Protein AF-A0A9J6CNZ8-F1 (afdb_monomer_lite)

Organism: Polypedilum vanderplanki (NCBI:txid319348)

Foldseek 3Di:
DQQLQFQDPPAPVPPDVVVVVVLVVQLVCLVVPQLVVLVVVLLVLLVVDPCSPVLVVDDDDPVLLVVLLVLLVVLLQVQQLVLQLVCLDPVNVVPWVVQLLPGLQFALSSLQRTHNVCCNRNPRCSNSVSCSVSVDRPVSSVVSNVVSSVLSSQLRRSGQAAPDAGNLLSSVCSNPVQARRGSNCPVCVVVVRCVVVCVDLSVVLRDHHNDRRHSCSVRPDPPPD

pLDDT: mean 93.95, std 7.24, range [38.44, 98.38]

InterPro domains:
  IPR006694 Fatty acid hydroxylase [PF04116] (70-193)
  IPR050307 Sterol desaturase-related [PTHR11863] (2-199)

Structure (mmCIF, N/CA/C/O backbone):
data_AF-A0A9J6CNZ8-F1
#
_entry.id   AF-A0A9J6CNZ8-F1
#
loop_
_atom_site.group_PDB
_atom_site.id
_atom_site.type_symbol
_atom_site.label_atom_id
_atom_site.label_alt_id
_atom_site.label_comp_id
_atom_site.label_asym_id
_atom_site.label_entity_id
_atom_site.label_seq_id
_atom_site.pdbx_PDB_ins_code
_atom_site.Cartn_x
_atom_site.Cartn_y
_atom_site.Cartn_z
_atom_site.occupancy
_atom_site.B_iso_or_equiv
_atom_site.auth_seq_id
_atom_site.auth_comp_id
_atom_site.auth_asym_id
_atom_site.auth_atom_id
_atom_site.pdbx_PDB_model_num
ATOM 1 N N . MET A 1 1 ? -24.194 13.317 2.260 1.00 73.94 1 MET A N 1
ATOM 2 C CA . MET A 1 1 ? -24.335 12.359 1.139 1.00 73.94 1 MET A CA 1
ATOM 3 C C . MET A 1 1 ? -23.258 11.259 1.148 1.00 73.94 1 MET A C 1
ATOM 5 O O . MET A 1 1 ? -23.620 10.119 0.908 1.00 73.94 1 MET A O 1
ATOM 9 N N . LEU A 1 2 ? -21.988 11.532 1.512 1.00 87.81 2 LEU A N 1
ATOM 10 C CA . LEU A 1 2 ? -20.930 10.496 1.624 1.00 87.81 2 LEU A CA 1
ATOM 11 C C . LEU A 1 2 ? -20.804 9.819 3.003 1.00 87.81 2 LEU A C 1
ATOM 13 O O . LEU A 1 2 ? -20.360 8.680 3.088 1.00 87.81 2 LEU A O 1
ATOM 17 N N . ARG A 1 3 ? -21.241 10.488 4.078 1.00 89.56 3 ARG A N 1
ATOM 18 C CA . ARG A 1 3 ? -21.092 10.015 5.468 1.00 89.56 3 ARG A CA 1
ATOM 19 C C . ARG A 1 3 ? -21.641 8.607 5.722 1.00 89.56 3 ARG A C 1
ATOM 21 O O . ARG A 1 3 ? -21.070 7.867 6.504 1.00 89.56 3 ARG A O 1
ATOM 28 N N . LYS A 1 4 ? -22.693 8.198 5.006 1.00 92.62 4 LYS A N 1
ATOM 29 C CA . LYS A 1 4 ? -23.277 6.853 5.130 1.00 92.62 4 LYS A CA 1
ATOM 30 C C . LYS A 1 4 ? -22.332 5.711 4.728 1.00 92.62 4 LYS A C 1
ATOM 32 O O . LYS A 1 4 ? -22.607 4.565 5.062 1.00 92.62 4 LYS A O 1
ATOM 37 N N . TYR A 1 5 ? -21.259 6.017 3.995 1.00 94.69 5 TYR A N 1
ATOM 38 C CA . TYR A 1 5 ? -20.218 5.067 3.596 1.00 94.69 5 TYR A CA 1
ATOM 39 C C . TYR A 1 5 ? -19.010 5.072 4.544 1.00 94.69 5 TYR A C 1
ATOM 41 O O . TYR A 1 5 ? -18.058 4.337 4.304 1.00 94.69 5 TYR A O 1
ATOM 49 N N . LYS A 1 6 ? -19.001 5.914 5.586 1.00 94.56 6 LYS A N 1
ATOM 50 C CA . LYS A 1 6 ? -17.896 6.002 6.548 1.00 94.56 6 LYS A CA 1
ATOM 51 C C . LYS A 1 6 ? -17.769 4.682 7.310 1.00 94.56 6 LYS A C 1
ATOM 53 O O . LYS A 1 6 ? -18.755 4.213 7.873 1.00 94.56 6 LYS A O 1
ATOM 58 N N . ILE A 1 7 ? -16.570 4.108 7.366 1.00 95.06 7 ILE A N 1
ATOM 59 C CA . ILE A 1 7 ? -16.346 2.817 8.031 1.00 95.06 7 ILE A CA 1
ATOM 60 C C . ILE A 1 7 ? -16.354 2.978 9.552 1.00 95.06 7 ILE A C 1
ATOM 62 O O . ILE A 1 7 ? -17.162 2.347 10.223 1.00 95.06 7 ILE A O 1
ATOM 66 N N . GLN A 1 8 ? -15.533 3.870 10.105 1.00 94.12 8 GLN A N 1
ATOM 67 C CA . GLN A 1 8 ? -15.518 4.177 11.541 1.00 94.12 8 GLN A CA 1
ATOM 68 C C . GLN A 1 8 ? -16.318 5.462 11.809 1.00 94.12 8 GLN A C 1
ATOM 70 O O . GLN A 1 8 ? -15.843 6.565 11.533 1.00 94.12 8 GLN A O 1
ATOM 75 N N . GLU A 1 9 ? -17.558 5.330 12.291 1.00 90.88 9 GLU A N 1
ATOM 76 C CA . GLU A 1 9 ? -18.447 6.471 12.568 1.00 90.88 9 GLU A CA 1
ATOM 77 C C . GLU A 1 9 ? -17.945 7.325 13.736 1.00 90.88 9 GLU A C 1
ATOM 79 O O . GLU A 1 9 ? -17.494 6.803 14.752 1.00 90.88 9 GLU A O 1
ATOM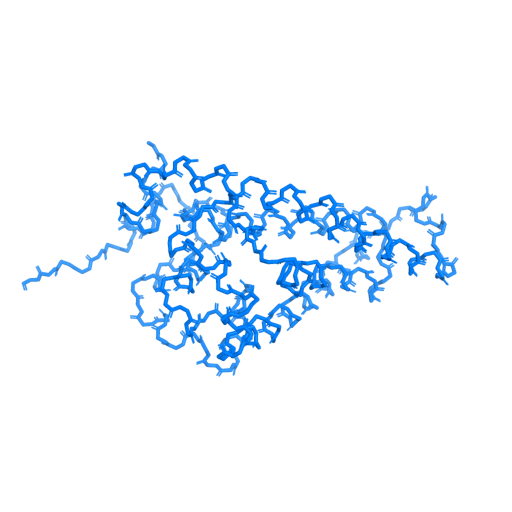 84 N N . GLY A 1 10 ? -18.009 8.652 13.583 1.00 89.19 10 GLY A N 1
ATOM 85 C CA . GLY A 1 10 ? -17.554 9.615 14.592 1.00 89.19 10 GLY A CA 1
ATOM 86 C C . GLY A 1 10 ? -16.033 9.780 14.694 1.00 89.19 10 GLY A C 1
ATOM 87 O O . GLY A 1 10 ? -15.567 10.748 15.291 1.00 89.19 10 GLY A O 1
ATOM 88 N N . ALA A 1 11 ? -15.243 8.894 14.082 1.00 90.06 11 ALA A N 1
ATOM 89 C CA . ALA A 1 11 ? -13.790 8.997 14.083 1.00 90.06 11 ALA A CA 1
ATOM 90 C C . ALA A 1 11 ? -13.296 10.010 13.033 1.00 90.06 11 ALA A C 1
ATOM 92 O O . ALA A 1 11 ? -13.620 9.902 11.845 1.00 90.06 11 ALA A O 1
ATOM 93 N N . ASN A 1 12 ? -12.466 10.966 13.470 1.00 88.25 12 ASN A N 1
ATOM 94 C CA . ASN A 1 12 ? -11.935 12.062 12.648 1.00 88.25 12 ASN A CA 1
ATOM 95 C C . ASN A 1 12 ? -13.033 12.929 11.988 1.00 88.25 12 ASN A C 1
ATOM 97 O O . ASN A 1 12 ? -12.891 13.358 10.842 1.00 88.25 12 ASN A O 1
ATOM 101 N N . GLU A 1 13 ? -14.131 13.195 12.711 1.00 87.69 13 GLU A N 1
ATOM 102 C CA . GLU A 1 13 ? -15.243 14.059 12.282 1.00 87.69 13 GLU A CA 1
ATOM 103 C C . GLU A 1 13 ? -15.527 15.185 13.315 1.00 87.69 13 GLU A C 1
ATOM 105 O O . GLU A 1 13 ? -16.304 14.963 14.244 1.00 87.69 13 GLU A O 1
ATOM 110 N N . PRO A 1 14 ? -14.964 16.406 13.162 1.00 89.12 14 PRO A N 1
ATOM 111 C CA . PRO A 1 14 ? -14.019 16.822 12.126 1.00 89.12 14 PRO A CA 1
ATOM 112 C C . PRO A 1 14 ? -12.601 16.304 12.400 1.00 89.12 14 PRO A C 1
ATOM 114 O O . PRO A 1 14 ? -12.238 15.988 13.530 1.00 89.12 14 PRO A O 1
ATOM 117 N N . VAL A 1 15 ? -11.785 16.238 11.351 1.00 90.06 15 VAL A N 1
ATOM 118 C CA . VAL A 1 15 ? -10.362 15.926 11.499 1.00 90.06 15 VAL A CA 1
ATOM 119 C C . VAL A 1 15 ? -9.633 17.106 12.146 1.00 90.06 15 VAL A C 1
ATOM 121 O O . VAL A 1 15 ? -9.926 18.266 11.849 1.00 90.06 15 VAL A O 1
ATOM 124 N N . ASP A 1 16 ? -8.661 16.814 13.006 1.00 94.56 16 ASP A N 1
ATOM 125 C CA . ASP A 1 16 ? -7.780 17.832 13.572 1.00 94.56 16 ASP A CA 1
ATOM 126 C C . ASP A 1 16 ? -6.902 18.453 12.471 1.00 94.56 16 ASP A C 1
ATOM 128 O O . ASP A 1 16 ? -6.075 17.786 11.843 1.00 94.56 16 ASP A O 1
ATOM 132 N N . LEU A 1 17 ? -7.069 19.756 12.236 1.00 95.50 17 LEU A N 1
ATOM 133 C CA . LEU A 1 17 ? -6.332 20.490 11.207 1.00 95.50 17 LEU A CA 1
ATOM 134 C C . LEU A 1 17 ? -4.824 20.540 11.467 1.00 95.50 17 LEU A C 1
ATOM 136 O O . LEU A 1 17 ? -4.044 20.590 10.514 1.00 95.50 17 L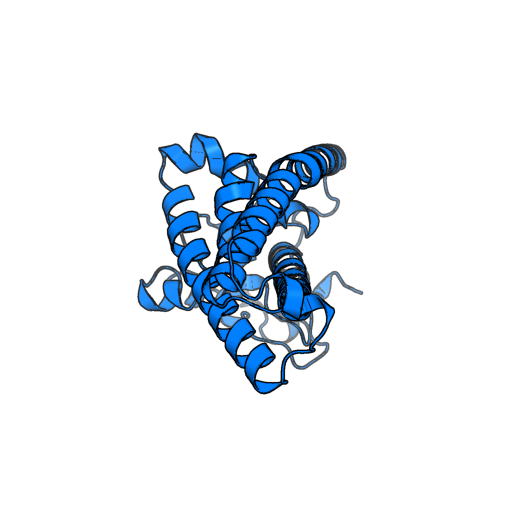EU A O 1
ATOM 140 N N . SER A 1 18 ? -4.395 20.526 12.729 1.00 96.69 18 SER A N 1
ATOM 141 C CA . SER A 1 18 ? -2.972 20.508 13.068 1.00 96.69 18 SER A CA 1
ATOM 142 C C . SER A 1 18 ? -2.320 19.195 12.621 1.00 96.69 18 SER A C 1
ATOM 144 O O . SER A 1 18 ? -1.253 19.215 12.000 1.00 96.69 18 SER A O 1
ATOM 146 N N . MET A 1 19 ? -3.024 18.076 12.817 1.00 95.94 19 MET A N 1
ATOM 147 C CA . MET A 1 19 ? -2.630 16.755 12.327 1.00 95.94 19 MET A CA 1
ATOM 148 C C . MET A 1 19 ? -2.621 16.699 10.799 1.00 95.94 19 MET A C 1
ATOM 150 O O . MET A 1 19 ? -1.662 16.198 10.215 1.00 95.94 19 MET A O 1
ATOM 154 N N . VAL A 1 20 ? -3.618 17.292 10.133 1.00 96.69 20 VAL A N 1
ATOM 155 C CA . VAL A 1 20 ? -3.637 17.378 8.662 1.00 96.69 20 VAL A CA 1
ATOM 156 C C . VAL A 1 20 ? -2.413 18.128 8.134 1.00 96.69 20 VAL A C 1
ATOM 158 O O . VAL A 1 20 ? -1.749 17.643 7.219 1.00 96.69 20 VAL A O 1
ATOM 161 N N . TRP A 1 21 ? -2.063 19.278 8.716 1.00 97.81 21 TRP A N 1
ATOM 162 C CA . TRP A 1 21 ? -0.875 20.031 8.302 1.00 97.81 21 TRP A CA 1
ATOM 163 C C . TRP A 1 21 ? 0.428 19.276 8.557 1.00 97.81 21 TRP A C 1
ATOM 165 O O . TRP A 1 21 ? 1.336 19.329 7.722 1.00 97.81 21 TRP A O 1
ATOM 175 N N . TYR A 1 22 ? 0.529 18.574 9.687 1.00 97.75 22 TYR A N 1
ATOM 176 C CA . TYR A 1 22 ? 1.656 17.688 9.970 1.00 97.75 22 TYR A CA 1
ATOM 177 C C . TYR A 1 22 ? 1.778 16.600 8.895 1.00 97.75 22 TYR A C 1
ATOM 179 O O . TYR A 1 22 ? 2.838 16.455 8.283 1.00 97.75 22 TYR A O 1
ATOM 187 N N . THR A 1 23 ? 0.670 15.935 8.572 1.00 97.94 23 THR A N 1
ATOM 188 C CA . THR A 1 23 ? 0.609 14.919 7.522 1.00 97.94 23 THR A CA 1
ATOM 189 C C . THR A 1 23 ? 0.980 15.464 6.150 1.00 97.94 23 THR A C 1
ATOM 191 O O . THR A 1 23 ? 1.805 14.857 5.474 1.00 97.94 23 THR A O 1
ATOM 194 N N . ILE A 1 24 ? 0.468 16.629 5.745 1.00 98.19 24 ILE A N 1
ATOM 195 C CA . ILE A 1 24 ? 0.834 17.252 4.463 1.00 98.19 24 ILE A CA 1
ATOM 196 C C . ILE A 1 24 ? 2.350 17.455 4.375 1.00 98.19 24 ILE A C 1
ATOM 198 O O . ILE A 1 24 ? 2.961 17.078 3.376 1.00 98.19 24 ILE A O 1
ATOM 202 N N . LYS A 1 25 ? 2.978 18.003 5.423 1.00 98.25 25 LYS A N 1
ATOM 203 C CA . LYS A 1 25 ? 4.432 18.235 5.444 1.00 98.25 25 LYS A CA 1
ATOM 204 C C . LYS A 1 25 ? 5.218 16.929 5.316 1.00 98.25 25 LYS A C 1
ATOM 206 O O . LYS A 1 25 ? 6.153 16.864 4.521 1.00 98.25 25 LYS A O 1
ATOM 211 N N . THR A 1 26 ? 4.826 15.893 6.058 1.00 98.31 26 THR A N 1
ATOM 212 C CA . THR A 1 26 ? 5.442 14.560 5.968 1.00 98.31 26 THR A CA 1
ATOM 213 C C . THR A 1 26 ? 5.289 13.962 4.573 1.00 98.31 26 THR A C 1
ATOM 215 O O . THR A 1 26 ? 6.269 13.486 4.003 1.00 98.31 26 THR A O 1
ATOM 218 N N . VAL A 1 27 ? 4.084 14.004 4.004 1.00 98.06 27 VAL A N 1
ATOM 219 C CA . VAL A 1 27 ? 3.799 13.443 2.679 1.00 98.06 27 VAL A CA 1
ATOM 220 C C . VAL A 1 27 ? 4.605 14.162 1.603 1.00 98.06 27 VAL A C 1
ATOM 222 O O . VAL A 1 27 ? 5.232 13.496 0.787 1.00 98.06 27 VAL A O 1
ATOM 225 N N . VAL A 1 28 ? 4.655 15.497 1.625 1.00 98.31 28 VAL A N 1
ATOM 226 C CA . VAL A 1 28 ? 5.456 16.280 0.670 1.00 98.31 28 VAL A CA 1
ATOM 227 C C . VAL A 1 28 ? 6.940 15.937 0.788 1.00 98.31 28 VAL A C 1
ATOM 229 O O . VAL A 1 28 ? 7.589 15.714 -0.231 1.00 98.31 28 VAL A O 1
ATOM 232 N N . PHE A 1 29 ? 7.476 15.831 2.008 1.00 98.31 29 PHE A N 1
ATOM 233 C CA . PHE A 1 29 ? 8.863 15.410 2.215 1.00 98.31 29 PHE A CA 1
ATOM 234 C C . PHE A 1 29 ? 9.128 14.019 1.617 1.00 98.31 29 PHE A C 1
ATOM 236 O O . PHE A 1 29 ? 10.064 13.847 0.836 1.00 98.31 29 PHE A O 1
ATOM 243 N N . ASN A 1 30 ? 8.283 13.037 1.939 1.00 98.06 30 ASN A N 1
ATOM 244 C CA . ASN A 1 30 ? 8.425 11.671 1.437 1.00 98.06 30 ASN A CA 1
ATOM 245 C C . ASN A 1 30 ? 8.336 11.615 -0.095 1.00 98.06 30 ASN A C 1
ATOM 247 O O . ASN A 1 30 ? 9.181 10.982 -0.723 1.00 98.06 30 ASN A O 1
ATOM 251 N N . GLN A 1 31 ? 7.383 12.333 -0.693 1.00 96.25 31 GLN A N 1
ATOM 252 C CA . GLN A 1 31 ? 7.204 12.404 -2.145 1.00 96.25 31 GLN A CA 1
ATOM 253 C C . GLN A 1 31 ? 8.414 13.015 -2.857 1.00 96.25 31 GLN A C 1
ATOM 255 O O . GLN A 1 31 ? 8.917 12.459 -3.832 1.00 96.25 31 GLN A O 1
ATOM 260 N N . VAL A 1 32 ? 8.926 14.141 -2.357 1.00 97.12 32 VAL A N 1
ATOM 261 C CA . VAL A 1 32 ? 10.049 14.835 -2.999 1.00 97.12 32 VAL A CA 1
ATOM 262 C C . VAL A 1 32 ? 11.345 14.043 -2.847 1.00 97.12 32 VAL A C 1
ATOM 264 O O . VAL A 1 32 ? 12.037 13.799 -3.833 1.00 97.12 32 VAL A O 1
ATOM 267 N N . PHE A 1 33 ? 11.682 13.631 -1.624 1.00 97.94 33 PHE A N 1
ATOM 268 C CA . PHE A 1 33 ? 13.007 13.079 -1.345 1.00 97.94 33 PHE A CA 1
ATOM 269 C C . PHE A 1 33 ? 13.060 11.562 -1.499 1.00 97.94 33 PHE A C 1
ATOM 271 O O . PHE A 1 33 ? 13.972 11.047 -2.140 1.00 97.94 33 PHE A O 1
ATOM 278 N N . ILE A 1 34 ? 12.092 10.833 -0.941 1.00 98.06 34 ILE A N 1
ATOM 279 C CA . ILE A 1 34 ? 12.141 9.366 -0.910 1.00 98.06 34 ILE A CA 1
ATOM 280 C C . ILE A 1 34 ? 11.587 8.779 -2.206 1.00 98.06 34 ILE A C 1
ATOM 282 O O . ILE A 1 34 ? 12.260 7.962 -2.841 1.00 98.06 34 ILE A O 1
ATOM 286 N N . SER A 1 35 ? 10.402 9.217 -2.643 1.00 97.31 35 SER A N 1
ATOM 287 C CA . SER A 1 35 ? 9.847 8.787 -3.930 1.00 97.31 35 SER A CA 1
ATOM 288 C C . SER A 1 35 ? 10.702 9.299 -5.086 1.00 97.31 35 SER A C 1
ATOM 290 O O . SER A 1 35 ? 11.046 8.511 -5.963 1.00 97.31 35 SER A O 1
ATOM 292 N N . GLY A 1 36 ? 11.139 10.564 -5.051 1.00 97.25 36 GLY A N 1
ATOM 293 C CA . GLY A 1 36 ? 12.058 11.126 -6.048 1.00 97.25 36 GLY A CA 1
ATOM 294 C C . GLY A 1 36 ? 13.352 10.318 -6.198 1.00 97.25 36 GLY A C 1
ATOM 295 O O . GLY A 1 36 ? 13.691 9.902 -7.308 1.00 97.25 36 GLY A O 1
ATOM 296 N N . ALA A 1 37 ? 14.039 10.011 -5.090 1.00 97.94 37 ALA A N 1
ATOM 297 C CA . ALA A 1 37 ? 15.247 9.184 -5.127 1.00 97.94 37 ALA A CA 1
ATOM 298 C C . ALA A 1 37 ? 14.964 7.758 -5.627 1.00 97.94 37 ALA A C 1
ATOM 300 O O . ALA A 1 37 ? 15.712 7.237 -6.455 1.00 97.94 37 ALA A O 1
ATOM 301 N N . THR A 1 38 ? 13.871 7.134 -5.177 1.00 97.19 38 THR A N 1
ATOM 302 C CA . THR A 1 38 ? 13.524 5.763 -5.588 1.00 97.19 38 THR A CA 1
ATOM 303 C C . THR A 1 38 ? 13.192 5.682 -7.076 1.00 97.19 38 THR A C 1
ATOM 305 O O . THR A 1 38 ? 13.649 4.766 -7.762 1.00 97.19 38 THR A O 1
ATOM 308 N N . LEU A 1 39 ? 12.443 6.654 -7.601 1.00 95.50 39 LEU A N 1
ATOM 309 C CA . LEU A 1 39 ? 12.125 6.748 -9.025 1.00 95.50 39 LEU A CA 1
ATOM 310 C C . LEU A 1 39 ? 13.379 6.996 -9.863 1.00 95.50 39 LEU A C 1
ATOM 312 O O . LEU A 1 39 ? 13.545 6.360 -10.902 1.00 95.50 39 LEU A O 1
ATOM 316 N N . TYR A 1 40 ? 14.288 7.855 -9.397 1.00 96.12 40 TYR A N 1
ATOM 317 C CA . TYR A 1 40 ? 15.556 8.097 -10.080 1.00 96.12 40 TYR A CA 1
ATOM 318 C C . TYR A 1 40 ? 16.436 6.840 -10.119 1.00 96.12 40 TYR A C 1
ATOM 320 O O . TYR A 1 40 ? 16.929 6.466 -11.180 1.00 96.12 40 TYR A O 1
ATOM 328 N N . ILE A 1 41 ? 16.569 6.122 -9.000 1.00 96.75 41 ILE A N 1
ATOM 329 C CA . ILE A 1 41 ? 17.295 4.843 -8.955 1.00 96.75 41 ILE A CA 1
ATOM 330 C C . ILE A 1 41 ? 16.630 3.811 -9.874 1.00 96.75 41 ILE A C 1
ATOM 332 O O . ILE A 1 41 ? 17.315 3.128 -10.633 1.00 96.75 41 ILE A O 1
ATOM 336 N N . SER A 1 42 ? 15.298 3.727 -9.864 1.00 94.00 42 SER A N 1
ATOM 337 C CA . SER A 1 42 ? 14.544 2.828 -10.747 1.00 94.00 42 SER A CA 1
ATOM 338 C C . SER A 1 42 ? 14.771 3.160 -12.225 1.00 94.00 42 SER A C 1
ATOM 340 O O . SER A 1 42 ? 14.908 2.254 -13.048 1.00 94.00 42 SER A O 1
ATOM 342 N N . TYR A 1 43 ? 14.871 4.448 -12.562 1.00 91.75 43 TYR A N 1
ATOM 343 C CA . TYR A 1 43 ? 15.256 4.911 -13.892 1.00 91.75 43 TYR A CA 1
ATOM 344 C C . TYR A 1 43 ? 16.681 4.473 -14.253 1.00 91.75 43 TYR A C 1
ATOM 346 O O . TYR A 1 43 ? 16.874 3.890 -15.316 1.00 91.75 43 TYR A O 1
ATOM 354 N N . LEU A 1 44 ? 17.664 4.657 -13.365 1.00 94.56 44 LEU A N 1
ATOM 355 C CA . LEU A 1 44 ? 19.038 4.201 -13.610 1.00 94.56 44 LEU A CA 1
ATOM 356 C C . LEU A 1 44 ? 19.106 2.685 -13.840 1.00 94.56 44 LEU A C 1
ATOM 358 O O . LEU A 1 44 ? 19.747 2.243 -14.789 1.00 94.56 44 LEU A O 1
ATOM 362 N N . ILE A 1 45 ? 18.389 1.893 -13.035 1.00 93.19 45 ILE A N 1
ATOM 363 C CA . ILE A 1 45 ? 18.275 0.436 -13.214 1.00 93.19 45 ILE A CA 1
ATOM 364 C C . ILE A 1 45 ? 17.613 0.099 -14.553 1.00 93.19 45 ILE A C 1
ATOM 366 O O . ILE A 1 45 ? 18.004 -0.856 -15.215 1.00 93.19 45 ILE A O 1
ATOM 370 N N . ARG A 1 46 ? 16.608 0.864 -14.987 1.00 87.81 46 ARG A N 1
ATOM 371 C CA . ARG A 1 46 ? 16.005 0.660 -16.308 1.00 87.81 46 ARG A CA 1
ATOM 372 C C . ARG A 1 46 ? 17.016 0.920 -17.421 1.00 87.81 46 ARG A C 1
ATOM 374 O O . ARG A 1 46 ? 17.061 0.139 -18.365 1.00 87.81 46 ARG A O 1
ATOM 381 N N . MET A 1 47 ? 17.827 1.965 -17.307 1.00 89.94 47 MET A N 1
ATOM 382 C CA . MET A 1 47 ? 18.807 2.327 -18.332 1.00 89.94 47 MET A CA 1
ATOM 383 C C . MET A 1 47 ? 19.926 1.293 -18.517 1.00 89.94 47 MET A C 1
ATOM 385 O O . MET A 1 47 ? 20.586 1.320 -19.551 1.00 89.94 47 MET A O 1
ATOM 389 N N . THR A 1 48 ? 20.120 0.354 -17.583 1.00 90.62 48 THR A N 1
ATOM 390 C CA . THR A 1 48 ? 21.067 -0.762 -17.771 1.00 90.62 48 THR A CA 1
ATOM 391 C C . THR A 1 48 ? 20.522 -1.883 -18.657 1.00 90.62 48 THR A C 1
ATOM 393 O O . THR A 1 48 ? 21.271 -2.778 -19.039 1.00 90.62 48 THR A O 1
ATOM 396 N N . LYS A 1 49 ? 19.226 -1.864 -18.990 1.00 86.62 49 LYS A N 1
ATOM 397 C CA . LYS A 1 49 ? 18.595 -2.898 -19.814 1.00 86.62 49 LYS A CA 1
ATOM 398 C C . LYS A 1 49 ? 18.731 -2.575 -21.295 1.00 86.62 49 LYS A C 1
ATOM 400 O O . LYS A 1 49 ? 18.463 -1.451 -21.707 1.00 86.62 49 LYS A O 1
ATOM 405 N N . GLU A 1 50 ? 19.036 -3.591 -22.098 1.00 79.06 50 GLU A N 1
ATOM 406 C CA . GLU A 1 50 ? 19.272 -3.462 -23.547 1.00 79.06 50 GLU A CA 1
ATOM 407 C C . GLU A 1 50 ? 18.130 -2.729 -24.274 1.00 79.06 50 GLU A C 1
ATOM 409 O O . GLU A 1 50 ? 18.373 -1.842 -25.088 1.00 79.06 50 GLU A O 1
ATOM 414 N N . ASN A 1 51 ? 16.881 -2.995 -23.880 1.00 77.00 51 ASN A N 1
ATOM 415 C CA . ASN A 1 51 ? 15.691 -2.431 -24.527 1.00 77.00 51 ASN A CA 1
ATOM 416 C C . ASN A 1 51 ? 15.179 -1.144 -23.848 1.00 77.00 51 ASN A C 1
ATOM 418 O O . ASN A 1 51 ? 14.008 -0.782 -23.992 1.00 77.00 51 ASN A O 1
ATOM 422 N N . ALA A 1 52 ? 16.001 -0.454 -23.046 1.00 76.88 52 ALA A N 1
ATOM 423 C CA . ALA A 1 52 ? 15.569 0.739 -22.307 1.00 76.88 52 ALA A CA 1
ATOM 424 C C . ALA A 1 52 ? 14.971 1.812 -23.233 1.00 76.88 52 ALA A C 1
ATOM 426 O O . ALA A 1 52 ? 13.891 2.344 -22.954 1.00 76.88 52 ALA A O 1
ATOM 427 N N . ASN A 1 53 ? 15.624 2.050 -24.372 1.00 75.94 53 ASN A N 1
ATOM 428 C CA . ASN A 1 53 ? 15.256 3.088 -25.337 1.00 75.94 53 ASN A CA 1
ATOM 429 C C . ASN A 1 53 ? 14.106 2.690 -26.279 1.00 75.94 53 ASN A C 1
ATOM 431 O O . ASN A 1 53 ? 13.481 3.566 -26.881 1.00 75.94 53 ASN A O 1
ATOM 435 N N . ASP A 1 54 ? 13.786 1.399 -26.389 1.00 75.56 54 ASP A N 1
ATOM 436 C CA . ASP A 1 54 ? 12.706 0.913 -27.263 1.00 75.56 54 ASP A CA 1
ATOM 437 C C . ASP A 1 54 ? 11.329 1.327 -26.745 1.00 75.56 54 ASP A C 1
ATOM 439 O O . ASP A 1 54 ? 10.406 1.575 -27.520 1.00 75.56 54 ASP A O 1
ATOM 443 N N . SER A 1 55 ? 11.230 1.509 -25.428 1.00 68.56 55 SER A N 1
ATOM 444 C CA . SER A 1 55 ? 10.041 1.963 -24.699 1.00 68.56 55 SER A CA 1
ATOM 445 C C . SER A 1 55 ? 9.517 3.347 -25.108 1.00 68.56 55 SER A C 1
ATOM 447 O O . SER A 1 55 ? 8.475 3.780 -24.627 1.00 68.56 55 SER A O 1
ATOM 449 N N . LEU A 1 56 ? 10.268 4.095 -25.917 1.00 72.38 56 LEU A N 1
ATOM 450 C CA . LEU A 1 56 ? 9.848 5.396 -26.446 1.00 72.38 56 LEU A CA 1
ATOM 451 C C . LEU A 1 56 ? 9.455 5.323 -27.926 1.00 72.38 56 LEU A C 1
ATOM 453 O O . LEU A 1 56 ? 8.907 6.283 -28.460 1.00 72.38 56 LEU A O 1
ATOM 457 N N . LYS A 1 57 ? 9.741 4.199 -28.590 1.00 80.25 57 LYS A N 1
ATOM 458 C CA . LYS A 1 57 ? 9.560 4.018 -30.035 1.00 80.25 57 LYS A CA 1
ATOM 459 C C . LYS A 1 57 ? 8.457 3.019 -30.365 1.00 80.25 57 LYS A C 1
ATOM 461 O O . LYS A 1 57 ? 7.791 3.180 -31.382 1.00 80.25 57 LYS A O 1
ATOM 466 N N . ILE A 1 58 ? 8.275 1.992 -29.532 1.00 84.12 58 ILE A N 1
ATOM 467 C CA . ILE A 1 58 ? 7.379 0.864 -29.805 1.00 84.12 58 ILE A CA 1
ATOM 468 C C . ILE A 1 58 ? 6.439 0.666 -28.622 1.00 84.12 58 ILE A C 1
ATOM 470 O O . ILE A 1 58 ? 6.881 0.425 -27.501 1.00 84.12 58 ILE A O 1
ATOM 474 N N . THR A 1 59 ? 5.134 0.727 -28.877 1.00 87.50 59 THR A N 1
ATOM 475 C CA . THR A 1 59 ? 4.116 0.479 -27.855 1.00 87.50 59 THR A CA 1
ATOM 476 C C . THR A 1 59 ? 3.981 -1.017 -27.548 1.00 87.50 59 THR A C 1
ATOM 478 O O . THR A 1 59 ? 4.122 -1.859 -28.440 1.00 87.50 59 THR A O 1
ATOM 481 N N . PRO A 1 60 ? 3.700 -1.391 -26.287 1.00 91.38 60 PRO A N 1
ATOM 482 C CA . PRO A 1 60 ? 3.529 -2.786 -25.914 1.00 91.38 60 PRO A CA 1
ATOM 483 C C . PRO A 1 60 ? 2.191 -3.314 -26.438 1.00 91.38 60 PRO A C 1
ATOM 485 O O . PRO A 1 60 ? 1.196 -2.588 -26.493 1.00 91.38 60 PRO A O 1
ATOM 488 N N . SER A 1 61 ? 2.137 -4.608 -26.754 1.00 94.12 61 SER A N 1
ATOM 489 C CA . SER A 1 61 ? 0.861 -5.276 -27.006 1.00 94.12 61 SER A CA 1
ATOM 490 C C . SER A 1 61 ? -0.008 -5.280 -25.744 1.00 94.12 61 SER A C 1
ATOM 492 O O . SER A 1 61 ? 0.495 -5.276 -24.617 1.00 94.12 61 SER A O 1
ATOM 494 N N . PHE A 1 62 ? -1.326 -5.375 -25.920 1.00 95.56 62 PHE A N 1
ATOM 495 C CA . PHE A 1 62 ? -2.258 -5.492 -24.795 1.00 95.56 62 PHE A CA 1
ATOM 496 C C . PHE A 1 62 ? -1.936 -6.693 -23.888 1.00 95.56 62 PHE A C 1
ATOM 498 O O . PHE A 1 62 ? -1.968 -6.575 -22.666 1.00 95.56 62 PHE A O 1
ATOM 505 N N . SER A 1 63 ? -1.553 -7.834 -24.472 1.00 97.06 63 SER A N 1
ATOM 506 C CA . SER A 1 63 ? -1.163 -9.028 -23.714 1.00 97.06 63 SER A CA 1
ATOM 507 C C . SER A 1 63 ? 0.084 -8.803 -22.857 1.00 97.06 63 SER A C 1
ATOM 509 O O . SER A 1 63 ? 0.123 -9.264 -21.717 1.00 97.06 63 SER A O 1
ATOM 511 N N . LYS A 1 64 ? 1.076 -8.052 -23.359 1.00 95.31 64 LYS A N 1
ATOM 512 C CA . LYS A 1 64 ? 2.263 -7.676 -22.578 1.00 95.31 64 LYS A CA 1
ATOM 513 C C . LYS A 1 64 ? 1.887 -6.765 -21.416 1.00 95.31 64 LYS A C 1
ATOM 515 O O . LYS A 1 64 ? 2.345 -7.001 -20.305 1.00 95.31 64 LYS A O 1
ATOM 520 N N . VAL A 1 65 ? 1.033 -5.764 -21.653 1.00 97.00 65 VAL A N 1
ATOM 521 C CA . VAL A 1 65 ? 0.530 -4.882 -20.585 1.00 97.00 65 VAL A CA 1
ATOM 522 C C . VAL A 1 65 ? -0.184 -5.699 -19.508 1.00 97.00 65 VAL A C 1
ATOM 524 O O . VAL A 1 65 ? 0.130 -5.552 -18.331 1.00 97.00 65 VAL A O 1
ATOM 527 N N . ALA A 1 66 ? -1.093 -6.598 -19.894 1.00 98.00 66 ALA A N 1
ATOM 528 C CA . ALA A 1 66 ? -1.836 -7.429 -18.949 1.00 98.00 66 ALA A CA 1
ATOM 529 C C . ALA A 1 66 ? -0.915 -8.342 -18.119 1.00 98.00 66 ALA A C 1
ATOM 531 O O . ALA A 1 66 ? -1.039 -8.383 -16.897 1.00 98.00 66 ALA A O 1
ATOM 532 N N . MET A 1 67 ? 0.035 -9.029 -18.763 1.00 98.12 67 MET A N 1
ATOM 533 C CA . MET A 1 67 ? 0.995 -9.899 -18.073 1.00 98.12 67 MET A CA 1
ATOM 534 C C . MET A 1 67 ? 1.861 -9.117 -17.080 1.00 98.12 67 MET A C 1
ATOM 536 O O . MET A 1 67 ? 2.040 -9.537 -15.939 1.00 98.12 67 MET A O 1
ATOM 540 N N . ASP A 1 68 ? 2.358 -7.953 -17.490 1.00 97.81 68 ASP A N 1
ATOM 541 C CA . ASP A 1 68 ? 3.178 -7.102 -16.633 1.00 97.81 68 ASP A CA 1
ATOM 542 C C . ASP A 1 68 ? 2.417 -6.620 -15.403 1.00 97.81 68 ASP A C 1
ATOM 544 O O . ASP A 1 68 ? 2.962 -6.654 -14.303 1.00 97.81 68 ASP A O 1
ATOM 548 N N . LEU A 1 69 ? 1.157 -6.206 -15.566 1.00 98.38 69 LEU A N 1
ATOM 549 C CA . LEU A 1 69 ? 0.317 -5.786 -14.444 1.00 98.38 69 LEU A CA 1
ATOM 550 C C . LEU A 1 69 ? 0.056 -6.938 -13.467 1.00 98.38 69 LEU A C 1
ATOM 552 O O . LEU A 1 69 ? 0.071 -6.712 -12.261 1.00 98.38 69 LEU A O 1
ATOM 556 N N . ILE A 1 70 ? -0.115 -8.169 -13.962 1.00 98.06 70 ILE A N 1
ATOM 557 C CA . ILE A 1 70 ? -0.239 -9.365 -13.115 1.00 98.06 70 ILE A CA 1
ATOM 558 C C . ILE A 1 70 ? 1.053 -9.606 -12.322 1.00 98.06 70 ILE A C 1
ATOM 560 O O . ILE A 1 70 ? 0.998 -9.847 -11.117 1.00 98.06 70 ILE A O 1
ATOM 564 N N . ILE A 1 71 ? 2.221 -9.504 -12.966 1.00 98.31 71 ILE A N 1
ATOM 565 C CA . ILE A 1 71 ? 3.513 -9.635 -12.274 1.00 98.31 71 ILE A CA 1
ATOM 566 C C . ILE A 1 71 ? 3.649 -8.550 -11.203 1.00 98.31 71 ILE A C 1
ATOM 568 O O . ILE A 1 71 ? 3.985 -8.858 -10.060 1.00 98.31 71 ILE A O 1
ATOM 572 N N . CYS A 1 72 ? 3.354 -7.294 -11.549 1.00 98.19 72 CYS A N 1
ATOM 573 C CA . CYS A 1 72 ? 3.427 -6.178 -10.612 1.00 98.19 72 CYS A CA 1
ATOM 574 C C . CYS A 1 72 ? 2.512 -6.394 -9.406 1.00 98.19 72 CYS A C 1
ATOM 576 O O . CYS A 1 72 ? 2.953 -6.220 -8.275 1.00 98.19 72 CYS A O 1
ATOM 578 N N . TYR A 1 73 ? 1.284 -6.849 -9.648 1.00 96.88 73 TYR A N 1
ATOM 579 C CA . TYR A 1 73 ? 0.310 -7.171 -8.615 1.00 96.88 73 TYR A CA 1
ATOM 580 C C . TYR A 1 73 ? 0.835 -8.196 -7.600 1.00 96.88 73 TYR A C 1
ATOM 582 O O . TYR A 1 73 ? 0.792 -7.951 -6.396 1.00 96.88 73 TYR A O 1
ATOM 590 N N . PHE A 1 74 ? 1.364 -9.332 -8.066 1.00 97.81 74 PHE A N 1
ATOM 591 C CA . PHE A 1 74 ? 1.851 -10.375 -7.159 1.00 97.81 74 PHE A CA 1
ATOM 592 C C . PHE A 1 74 ? 3.134 -9.974 -6.432 1.00 97.81 74 PHE A C 1
ATOM 594 O O . PHE A 1 74 ? 3.284 -10.276 -5.249 1.00 97.81 74 PHE A O 1
ATOM 601 N N . VAL A 1 75 ? 4.050 -9.284 -7.117 1.00 98.19 75 VAL A N 1
ATOM 602 C CA . VAL A 1 75 ? 5.271 -8.763 -6.490 1.00 98.19 75 VAL A CA 1
ATOM 603 C C . VAL A 1 75 ? 4.922 -7.763 -5.389 1.00 98.19 75 VAL A C 1
ATOM 605 O O . VAL A 1 75 ? 5.471 -7.852 -4.293 1.00 98.19 75 VAL A O 1
ATOM 608 N N . ASP A 1 76 ? 3.981 -6.858 -5.652 1.00 97.81 76 ASP A N 1
ATOM 609 C CA . ASP A 1 76 ? 3.522 -5.864 -4.684 1.00 97.81 76 ASP A CA 1
ATOM 610 C C . ASP A 1 76 ? 2.854 -6.511 -3.465 1.00 97.81 76 ASP A C 1
ATOM 612 O O . ASP A 1 76 ? 3.217 -6.180 -2.339 1.00 97.81 76 ASP A O 1
ATOM 616 N N . GLU A 1 77 ? 1.955 -7.484 -3.659 1.00 96.94 77 GLU A N 1
ATOM 617 C CA . GLU A 1 77 ? 1.315 -8.215 -2.551 1.00 96.94 77 GLU A CA 1
ATOM 618 C C . GLU A 1 77 ? 2.352 -8.937 -1.675 1.00 96.94 77 GLU A C 1
ATOM 620 O O . GLU A 1 77 ? 2.297 -8.837 -0.450 1.00 96.94 77 GLU A O 1
ATOM 625 N N . VAL A 1 78 ? 3.331 -9.621 -2.281 1.00 98.12 78 VAL A N 1
ATOM 626 C CA . VAL A 1 78 ? 4.385 -10.341 -1.546 1.00 98.12 78 VAL A CA 1
ATOM 627 C C . VAL A 1 78 ? 5.266 -9.385 -0.753 1.00 98.12 78 VAL A C 1
ATOM 629 O O . VAL A 1 78 ? 5.442 -9.561 0.456 1.00 98.12 78 VAL A O 1
ATOM 632 N N . LEU A 1 79 ? 5.825 -8.374 -1.417 1.00 98.12 79 LEU A N 1
ATOM 633 C CA . LEU A 1 79 ? 6.749 -7.444 -0.776 1.00 98.12 79 LEU A CA 1
ATOM 634 C C . LEU A 1 79 ? 6.051 -6.618 0.301 1.00 98.12 79 LEU A C 1
ATOM 636 O O . LEU A 1 79 ? 6.602 -6.457 1.392 1.00 98.12 79 LEU A O 1
ATOM 640 N N . PHE A 1 80 ? 4.831 -6.150 0.025 1.00 97.75 80 PHE A N 1
ATOM 641 C CA . PHE A 1 80 ? 4.054 -5.400 0.998 1.00 97.75 80 PHE A CA 1
ATOM 642 C C . PHE A 1 80 ? 3.709 -6.256 2.209 1.00 97.75 80 PHE A C 1
ATOM 644 O O . PHE A 1 80 ? 4.015 -5.851 3.321 1.00 97.75 80 PHE A O 1
ATOM 651 N N . TYR A 1 81 ? 3.133 -7.447 2.027 1.00 98.31 81 TYR A N 1
ATOM 652 C CA . TYR A 1 81 ? 2.698 -8.277 3.152 1.00 98.31 81 TYR A CA 1
ATOM 653 C C . TYR A 1 81 ? 3.847 -8.602 4.115 1.00 98.31 81 TYR A C 1
ATOM 655 O O . TYR A 1 81 ? 3.734 -8.382 5.323 1.00 98.31 81 TYR A O 1
ATOM 663 N N . TYR A 1 82 ? 4.972 -9.107 3.598 1.00 97.94 82 TYR A N 1
ATOM 664 C CA . TYR A 1 82 ? 6.094 -9.484 4.459 1.00 97.94 82 TYR A CA 1
ATOM 665 C C . TYR A 1 82 ? 6.798 -8.263 5.053 1.00 97.94 82 TYR A C 1
ATOM 667 O O . TYR A 1 82 ? 7.146 -8.289 6.235 1.00 97.94 82 TYR A O 1
ATOM 675 N N . GLY A 1 83 ? 6.966 -7.189 4.274 1.00 97.50 83 GLY A N 1
ATOM 676 C CA . GLY A 1 83 ? 7.540 -5.934 4.759 1.00 97.50 83 GLY A CA 1
ATOM 677 C C . GLY A 1 83 ? 6.682 -5.298 5.851 1.00 97.50 83 GLY A C 1
ATOM 678 O O . GLY A 1 83 ? 7.183 -4.970 6.923 1.00 97.50 83 GLY A O 1
ATOM 679 N N . HIS A 1 84 ? 5.375 -5.212 5.628 1.00 97.75 84 HIS A N 1
ATOM 680 C CA . HIS A 1 84 ? 4.416 -4.649 6.569 1.00 97.75 84 HIS A CA 1
ATOM 681 C C . HIS A 1 84 ? 4.333 -5.482 7.852 1.00 97.75 84 HIS A C 1
ATOM 683 O O . HIS A 1 84 ? 4.459 -4.947 8.953 1.00 97.75 84 HIS A O 1
ATOM 689 N N . ARG A 1 85 ? 4.233 -6.812 7.744 1.00 97.06 85 ARG A N 1
ATOM 690 C CA . ARG A 1 85 ? 4.245 -7.693 8.919 1.00 97.06 85 ARG A CA 1
ATOM 691 C C . ARG A 1 85 ? 5.551 -7.581 9.714 1.00 97.06 85 ARG A C 1
ATOM 693 O O . ARG A 1 85 ? 5.522 -7.590 10.944 1.00 97.06 85 ARG A O 1
ATOM 700 N N . LEU A 1 86 ? 6.693 -7.443 9.037 1.00 97.00 86 LEU A N 1
ATOM 701 C CA . LEU A 1 86 ? 7.988 -7.199 9.678 1.00 97.00 86 LEU A CA 1
ATOM 702 C C . LEU A 1 86 ? 8.022 -5.832 10.385 1.00 97.00 86 LEU A C 1
ATOM 704 O O . LEU A 1 86 ? 8.509 -5.736 11.517 1.00 97.00 86 LEU A O 1
ATOM 708 N N . SER A 1 87 ? 7.452 -4.797 9.767 1.00 97.75 87 SER A N 1
ATOM 709 C CA . SER A 1 87 ? 7.294 -3.460 10.352 1.00 97.75 87 SER A CA 1
ATOM 710 C C . SER A 1 87 ? 6.489 -3.462 11.657 1.00 97.75 87 SER A C 1
ATOM 712 O O . SER A 1 87 ? 6.715 -2.601 12.503 1.00 97.75 87 SER A O 1
ATOM 714 N N . HIS A 1 88 ? 5.633 -4.461 11.886 1.00 97.50 88 HIS A N 1
ATOM 715 C CA . HIS A 1 88 ? 4.896 -4.648 13.146 1.00 97.50 88 HIS A CA 1
ATOM 716 C C . HIS A 1 88 ? 5.666 -5.391 14.247 1.00 97.50 88 HIS A C 1
ATOM 718 O O . HIS A 1 88 ? 5.160 -5.583 15.354 1.00 97.50 88 HIS A O 1
ATOM 724 N N . THR A 1 89 ? 6.925 -5.770 14.016 1.00 96.94 89 THR A N 1
ATOM 725 C CA . THR A 1 89 ? 7.792 -6.219 15.116 1.00 96.94 89 THR A CA 1
ATOM 726 C C . THR A 1 89 ? 8.043 -5.076 16.104 1.00 96.94 89 THR A C 1
ATOM 728 O O . THR A 1 89 ? 8.175 -3.920 15.716 1.00 96.94 89 THR A O 1
ATOM 731 N N . LYS A 1 90 ? 8.169 -5.379 17.405 1.00 96.38 90 LYS A N 1
ATOM 732 C CA . LYS A 1 90 ? 8.261 -4.368 18.484 1.00 96.38 90 LYS A CA 1
ATOM 733 C C . LYS A 1 90 ? 9.265 -3.238 18.205 1.00 96.38 90 LYS A C 1
ATOM 735 O O . LYS A 1 90 ? 8.995 -2.081 18.528 1.00 96.38 90 LYS A O 1
ATOM 740 N N . TYR A 1 91 ? 10.428 -3.576 17.648 1.00 96.75 91 TYR A N 1
ATOM 741 C CA . TYR A 1 91 ? 11.472 -2.604 17.333 1.00 96.75 91 TYR A CA 1
ATOM 742 C C . TYR A 1 91 ? 11.084 -1.714 16.147 1.00 96.75 91 TYR A C 1
ATOM 744 O O . TYR A 1 91 ? 11.070 -0.489 16.289 1.00 96.75 91 TYR A O 1
ATOM 752 N N . LEU A 1 92 ? 10.738 -2.321 15.006 1.00 97.12 92 LEU A N 1
ATOM 753 C CA . LEU A 1 92 ? 10.405 -1.585 13.787 1.00 97.12 92 LEU A CA 1
ATOM 754 C C . LEU A 1 92 ? 9.103 -0.805 13.939 1.00 97.12 92 LEU A C 1
ATOM 756 O O . LEU A 1 92 ? 9.045 0.344 13.515 1.00 97.12 92 LEU A O 1
ATOM 760 N N . TYR A 1 93 ? 8.124 -1.334 14.668 1.00 97.88 93 TYR A N 1
ATOM 761 C CA . TYR A 1 93 ? 6.890 -0.614 14.948 1.00 97.88 93 TYR A CA 1
ATOM 762 C C . TYR A 1 93 ? 7.203 0.693 15.666 1.00 97.88 93 TYR A C 1
ATOM 764 O O . TYR A 1 93 ? 6.918 1.777 15.168 1.00 97.88 93 TYR A O 1
ATOM 772 N N . LYS A 1 94 ? 7.907 0.613 16.801 1.00 96.94 94 LYS A N 1
ATOM 773 C CA . LYS A 1 94 ? 8.229 1.792 17.612 1.00 96.94 94 LYS A CA 1
ATOM 774 C C . LYS A 1 94 ? 9.065 2.833 16.858 1.00 96.94 94 LYS A C 1
ATOM 776 O O . LYS A 1 94 ? 8.964 4.015 17.181 1.00 96.94 94 LYS A O 1
ATOM 781 N N . LYS A 1 95 ? 9.933 2.407 15.937 1.00 96.56 95 LYS A N 1
ATOM 782 C CA . LYS A 1 95 ? 10.927 3.277 15.289 1.00 96.56 95 LYS A CA 1
ATOM 783 C C . LYS A 1 95 ? 10.544 3.757 13.892 1.00 96.56 95 LYS A C 1
ATOM 785 O O . LYS A 1 95 ? 11.022 4.812 13.494 1.00 96.56 95 LYS A O 1
ATOM 790 N N . VAL A 1 96 ? 9.740 2.991 13.167 1.00 96.75 96 VAL A N 1
ATOM 791 C CA . VAL A 1 96 ? 9.540 3.146 11.721 1.00 96.75 96 VAL A CA 1
ATOM 792 C C . VAL A 1 96 ? 8.052 3.249 11.398 1.00 96.75 96 VAL A C 1
ATOM 794 O O . VAL A 1 96 ? 7.637 4.220 10.769 1.00 96.75 96 VAL A O 1
ATOM 797 N N . HIS A 1 97 ? 7.244 2.308 11.887 1.00 97.94 97 HIS A N 1
ATOM 798 C CA . HIS A 1 97 ? 5.862 2.144 11.426 1.00 97.94 97 HIS A CA 1
ATOM 799 C C . HIS A 1 97 ? 4.802 2.811 12.319 1.00 97.94 97 HIS A C 1
ATOM 801 O O . HIS A 1 97 ? 3.686 3.064 11.881 1.00 97.94 97 HIS A O 1
ATOM 807 N N . LYS A 1 98 ? 5.129 3.175 13.567 1.00 97.69 98 LYS A N 1
ATOM 808 C CA . LYS A 1 98 ? 4.173 3.805 14.496 1.00 97.69 98 LYS A CA 1
ATOM 809 C C . LYS A 1 98 ? 3.552 5.085 13.926 1.00 97.69 98 LYS A C 1
ATOM 811 O O . LYS A 1 98 ? 2.370 5.301 14.136 1.00 97.69 98 LYS A O 1
ATOM 816 N N . GLN A 1 99 ? 4.329 5.896 13.204 1.00 98.00 99 GLN A N 1
ATOM 817 C CA . GLN A 1 99 ? 3.841 7.138 12.593 1.00 98.00 99 GLN A CA 1
ATOM 818 C C . GLN A 1 99 ? 2.738 6.881 11.552 1.00 98.00 99 GLN A C 1
ATOM 820 O O . GLN A 1 99 ? 1.793 7.654 11.447 1.00 98.00 99 GLN A O 1
ATOM 825 N N . HIS A 1 100 ? 2.824 5.779 10.800 1.00 97.81 100 HIS A N 1
ATOM 826 C CA . HIS A 1 100 ? 1.764 5.379 9.871 1.00 97.81 100 HIS A CA 1
ATOM 827 C C . HIS A 1 100 ? 0.428 5.144 10.584 1.00 97.81 100 HIS A C 1
ATOM 829 O O . HIS A 1 100 ? -0.644 5.475 10.079 1.00 97.81 100 HIS A O 1
ATOM 835 N N . HIS A 1 101 ? 0.521 4.655 11.817 1.00 97.56 101 HIS A N 1
ATOM 836 C CA . HIS A 1 101 ? -0.589 4.368 12.713 1.00 97.56 101 HIS A CA 1
ATOM 837 C C . HIS A 1 101 ? -1.024 5.551 13.587 1.00 97.56 101 HIS A C 1
ATOM 839 O O . HIS A 1 101 ? -1.829 5.364 14.498 1.00 97.56 101 HIS A O 1
ATOM 845 N N . ASP A 1 102 ? -0.565 6.777 13.299 1.00 96.56 102 ASP A N 1
ATOM 846 C CA . ASP A 1 102 ? -1.071 7.993 13.960 1.00 96.56 102 ASP A CA 1
ATOM 847 C C . ASP A 1 102 ? -2.593 8.160 13.755 1.00 96.56 102 ASP A C 1
ATOM 849 O O . ASP A 1 102 ? -3.276 8.743 14.597 1.00 96.56 102 ASP A O 1
ATOM 853 N N . TYR A 1 103 ? -3.135 7.612 12.659 1.00 95.94 103 TYR A N 1
ATOM 854 C CA . TYR A 1 103 ? -4.569 7.551 12.381 1.00 95.94 103 TYR A CA 1
ATOM 855 C C . TYR A 1 103 ? -5.099 6.125 12.577 1.00 95.94 103 TYR A C 1
ATOM 857 O O . TYR A 1 103 ? -4.901 5.263 11.724 1.00 95.94 103 TYR A O 1
ATOM 865 N N . THR A 1 104 ? -5.835 5.887 13.665 1.00 95.19 104 THR A N 1
ATOM 866 C CA . THR A 1 104 ? -6.574 4.625 13.897 1.00 95.19 104 THR A CA 1
ATOM 867 C C . THR A 1 104 ? -7.790 4.466 12.983 1.00 95.19 104 THR A C 1
ATOM 869 O O . THR A 1 104 ? -8.183 3.352 12.644 1.00 95.19 104 THR A O 1
ATOM 872 N N . ALA A 1 105 ? -8.369 5.593 12.568 1.00 95.56 105 ALA A N 1
ATOM 873 C CA . ALA A 1 105 ? -9.352 5.694 11.500 1.00 95.56 105 ALA A CA 1
ATOM 874 C C . ALA A 1 105 ? -8.723 6.489 10.351 1.00 95.56 105 ALA A C 1
ATOM 876 O O . ALA A 1 105 ? -8.682 7.723 10.423 1.00 95.56 105 ALA A O 1
ATOM 877 N N . PRO A 1 106 ? -8.176 5.831 9.322 1.00 94.62 106 PRO A N 1
ATOM 878 C CA . PRO A 1 106 ? -7.375 6.517 8.327 1.00 94.62 106 PRO A CA 1
ATOM 879 C C . PRO A 1 106 ? -8.207 7.515 7.507 1.00 94.62 106 PRO A C 1
ATOM 881 O O . PRO A 1 106 ? -9.436 7.440 7.395 1.00 94.62 106 PRO A O 1
ATOM 884 N N . ILE A 1 107 ? -7.491 8.487 6.948 1.00 95.06 107 ILE A N 1
ATOM 885 C CA . ILE A 1 107 ? -7.972 9.410 5.918 1.00 95.06 107 ILE A CA 1
ATOM 886 C C . ILE A 1 107 ? -7.069 9.267 4.692 1.00 95.06 107 ILE A C 1
ATOM 888 O O . ILE A 1 107 ? -5.897 8.933 4.838 1.00 95.06 107 ILE A O 1
ATOM 892 N N . ALA A 1 108 ? -7.569 9.543 3.485 1.00 95.62 108 ALA A N 1
ATOM 893 C CA . ALA A 1 108 ? -6.858 9.194 2.246 1.00 95.62 108 ALA A CA 1
ATOM 894 C C . ALA A 1 108 ? -5.398 9.697 2.196 1.00 95.62 108 ALA A C 1
ATOM 896 O O . ALA A 1 108 ? -4.502 8.956 1.802 1.00 95.62 108 ALA A O 1
ATOM 897 N N . ILE A 1 109 ? -5.133 10.927 2.654 1.00 94.50 109 ILE A N 1
ATOM 898 C CA . ILE A 1 109 ? -3.778 11.507 2.684 1.00 94.50 109 ILE A CA 1
ATOM 899 C C . ILE A 1 109 ? -2.824 10.779 3.651 1.00 94.50 109 ILE A C 1
ATOM 901 O O . ILE A 1 109 ? -1.609 10.795 3.449 1.00 94.50 109 ILE A O 1
ATOM 905 N N . ALA A 1 110 ? -3.357 10.084 4.660 1.00 95.19 110 ALA A N 1
ATOM 906 C CA . ALA A 1 110 ? -2.572 9.285 5.595 1.00 95.19 110 ALA A CA 1
ATOM 907 C C . ALA A 1 110 ? -1.918 8.058 4.937 1.00 95.19 110 ALA A C 1
ATOM 909 O O . ALA A 1 110 ? -0.963 7.530 5.496 1.00 95.19 110 ALA A O 1
ATOM 910 N N . ALA A 1 111 ? -2.333 7.667 3.721 1.00 95.19 111 ALA A N 1
ATOM 911 C CA . ALA A 1 111 ? -1.709 6.577 2.959 1.00 95.19 111 ALA A CA 1
ATOM 912 C C . ALA A 1 111 ? -0.186 6.727 2.806 1.00 95.19 111 ALA A C 1
ATOM 914 O O . ALA A 1 111 ? 0.536 5.742 2.682 1.00 95.19 111 ALA A O 1
ATOM 915 N N . MET A 1 112 ? 0.314 7.965 2.814 1.00 94.38 112 MET A N 1
ATOM 916 C CA . MET A 1 112 ? 1.742 8.272 2.685 1.00 94.38 112 MET A CA 1
ATOM 917 C C . MET A 1 112 ? 2.318 8.958 3.930 1.00 94.38 112 MET A C 1
ATOM 919 O O . MET A 1 112 ? 3.509 9.287 3.957 1.00 94.38 112 MET A O 1
ATOM 923 N N . HIS A 1 113 ? 1.495 9.165 4.962 1.00 97.44 113 HIS A N 1
ATOM 924 C CA . HIS A 1 113 ? 1.931 9.675 6.258 1.00 97.44 113 HIS A CA 1
ATOM 925 C C . HIS A 1 113 ? 2.693 8.573 6.977 1.00 97.44 113 HIS A C 1
ATOM 927 O O . HIS A 1 113 ? 2.102 7.631 7.484 1.00 97.44 113 HIS A O 1
ATOM 933 N N . SER A 1 114 ? 4.017 8.629 6.934 1.00 97.62 114 SER A N 1
ATOM 934 C CA . SER A 1 114 ? 4.877 7.559 7.437 1.00 97.62 114 SER A CA 1
ATOM 935 C C . SER A 1 114 ? 6.298 8.082 7.619 1.00 97.62 114 SER A C 1
ATOM 937 O O . SER A 1 114 ? 6.661 9.123 7.057 1.00 97.62 114 SER A O 1
ATOM 939 N N . SER A 1 115 ? 7.113 7.373 8.400 1.00 98.00 115 SER A N 1
ATOM 940 C CA . SER A 1 115 ? 8.537 7.704 8.474 1.00 98.00 115 SER A CA 1
ATOM 941 C C . SER A 1 115 ? 9.204 7.477 7.106 1.00 98.00 115 SER A C 1
ATOM 943 O O . SER A 1 115 ? 8.721 6.653 6.330 1.00 98.00 115 SER A O 1
ATOM 945 N N . PRO A 1 116 ? 10.330 8.140 6.788 1.00 97.88 116 PRO A N 1
ATOM 946 C CA . PRO A 1 116 ? 10.978 7.980 5.483 1.00 97.88 116 PRO A CA 1
ATOM 947 C C . PRO A 1 116 ? 11.338 6.528 5.139 1.00 97.88 116 PRO A C 1
ATOM 949 O O . PRO A 1 116 ? 11.187 6.098 3.997 1.00 97.88 116 PRO A O 1
ATOM 952 N N . LEU A 1 117 ? 11.783 5.756 6.136 1.00 96.94 117 LEU A N 1
ATOM 953 C CA . LEU A 1 117 ? 12.110 4.344 5.949 1.00 96.94 117 LEU A CA 1
ATOM 954 C C . LEU A 1 117 ? 10.852 3.498 5.726 1.00 96.94 117 LEU A C 1
ATOM 956 O O . LEU A 1 117 ? 10.855 2.627 4.863 1.00 96.94 117 LEU A O 1
ATOM 960 N N . ASP A 1 118 ? 9.771 3.771 6.453 1.00 97.69 118 ASP A N 1
ATOM 961 C CA . ASP A 1 118 ? 8.497 3.079 6.246 1.00 97.69 118 ASP A CA 1
ATOM 962 C C . ASP A 1 118 ? 7.911 3.404 4.868 1.00 97.69 118 ASP A C 1
ATOM 964 O O . ASP A 1 118 ? 7.467 2.515 4.149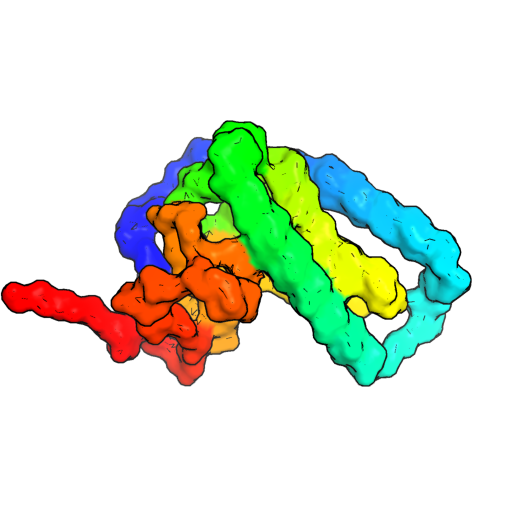 1.00 97.69 118 ASP A O 1
ATOM 968 N N . HIS A 1 119 ? 8.016 4.662 4.432 1.00 97.81 119 HIS A N 1
ATOM 969 C CA . HIS A 1 119 ? 7.624 5.069 3.090 1.00 97.81 119 HIS A CA 1
ATOM 970 C C . HIS A 1 119 ? 8.408 4.312 2.011 1.00 97.81 119 HIS A C 1
ATOM 972 O O . HIS A 1 119 ? 7.828 3.834 1.035 1.00 97.81 119 HIS A O 1
ATOM 978 N N . LEU A 1 120 ? 9.719 4.148 2.193 1.00 97.25 120 LEU A N 1
ATOM 979 C CA . LEU A 1 120 ? 10.537 3.357 1.280 1.00 97.25 120 LEU A CA 1
ATOM 980 C C . LEU A 1 120 ? 10.090 1.884 1.254 1.00 97.25 120 LEU A C 1
ATOM 982 O O . LEU A 1 120 ? 9.846 1.344 0.177 1.00 97.25 120 LEU A O 1
ATOM 986 N N . LEU A 1 121 ? 9.966 1.250 2.424 1.00 95.31 121 LEU A N 1
ATOM 987 C CA . LEU A 1 121 ? 9.725 -0.192 2.549 1.00 95.31 121 LEU A CA 1
ATOM 988 C C . LEU A 1 121 ? 8.285 -0.614 2.228 1.00 95.31 121 LEU A C 1
ATOM 990 O O . LEU A 1 121 ? 8.093 -1.652 1.602 1.00 95.31 121 LEU A O 1
ATOM 994 N N . ALA A 1 122 ? 7.287 0.164 2.649 1.00 94.44 122 ALA A N 1
ATOM 995 C CA . ALA A 1 122 ? 5.872 -0.180 2.518 1.00 94.44 122 ALA A CA 1
ATOM 996 C C . ALA A 1 122 ? 5.200 0.473 1.300 1.00 94.44 122 ALA A C 1
ATOM 998 O O . ALA A 1 122 ? 4.224 -0.067 0.787 1.00 94.44 122 ALA A O 1
ATOM 999 N N . ASN A 1 123 ? 5.710 1.604 0.795 1.00 94.94 123 ASN A N 1
ATOM 1000 C CA . ASN A 1 123 ? 5.120 2.268 -0.374 1.00 94.94 123 ASN A CA 1
ATOM 1001 C C . ASN A 1 123 ? 5.984 2.124 -1.630 1.00 94.94 123 ASN A C 1
ATOM 1003 O O . ASN A 1 123 ? 5.505 1.635 -2.650 1.00 94.94 123 ASN A O 1
ATOM 1007 N N . MET A 1 124 ? 7.250 2.544 -1.582 1.00 97.25 124 MET A N 1
ATOM 1008 C CA . MET A 1 124 ? 8.046 2.693 -2.805 1.00 97.25 124 MET A CA 1
ATOM 1009 C C . MET A 1 124 ? 8.586 1.370 -3.352 1.00 97.25 124 MET A C 1
ATOM 1011 O O . MET A 1 124 ? 8.395 1.087 -4.536 1.00 97.25 124 MET A O 1
ATOM 1015 N N . LEU A 1 125 ? 9.238 0.547 -2.525 1.00 96.94 125 LEU A N 1
ATOM 1016 C CA . LEU A 1 125 ? 9.835 -0.713 -2.985 1.00 96.94 125 LEU A CA 1
ATOM 1017 C C . LEU A 1 125 ? 8.796 -1.716 -3.517 1.00 96.94 125 LEU A C 1
ATOM 1019 O O . LEU A 1 125 ? 9.011 -2.207 -4.629 1.00 96.94 125 LEU A O 1
ATOM 1023 N N . PRO A 1 126 ? 7.669 -1.991 -2.825 1.00 96.94 126 PRO A N 1
ATOM 1024 C CA . PRO A 1 126 ? 6.676 -2.952 -3.311 1.00 96.94 126 PRO A CA 1
ATOM 1025 C C . PRO A 1 126 ? 6.124 -2.580 -4.693 1.00 96.94 126 PRO A C 1
ATOM 1027 O O . PRO A 1 126 ? 6.071 -3.418 -5.594 1.00 96.94 126 PRO A O 1
ATOM 1030 N N . VAL A 1 127 ? 5.841 -1.290 -4.905 1.00 97.00 127 VAL A N 1
ATOM 1031 C CA . VAL A 1 127 ? 5.277 -0.781 -6.163 1.00 97.00 127 VAL A CA 1
ATOM 1032 C C . VAL A 1 127 ? 6.325 -0.700 -7.279 1.00 97.00 127 VAL A C 1
ATOM 1034 O O . VAL A 1 127 ? 5.990 -0.918 -8.443 1.00 97.00 127 VAL A O 1
ATOM 1037 N N . SER A 1 128 ? 7.592 -0.416 -6.960 1.00 97.50 128 SER A N 1
ATOM 1038 C CA . SER A 1 128 ? 8.638 -0.180 -7.972 1.00 97.50 128 SER A CA 1
ATOM 1039 C C . SER A 1 128 ? 9.317 -1.459 -8.470 1.00 97.50 128 SER A C 1
ATOM 1041 O O . SER A 1 128 ? 9.757 -1.513 -9.620 1.00 97.50 128 SER A O 1
ATOM 1043 N N . ILE A 1 129 ? 9.405 -2.503 -7.640 1.00 97.69 129 ILE A N 1
ATOM 1044 C CA . ILE A 1 129 ? 10.153 -3.723 -7.987 1.00 97.69 129 ILE A CA 1
ATOM 1045 C C . ILE A 1 129 ? 9.438 -4.548 -9.067 1.00 97.69 129 ILE A C 1
ATOM 1047 O O . ILE A 1 129 ? 10.102 -5.081 -9.955 1.00 97.69 129 ILE A O 1
ATOM 1051 N N . GLY A 1 130 ? 8.104 -4.610 -9.056 1.00 97.31 130 GLY A N 1
ATOM 1052 C CA . GLY A 1 130 ? 7.320 -5.345 -10.059 1.00 97.31 130 GLY A CA 1
ATOM 1053 C C . GLY A 1 130 ? 7.647 -4.944 -11.507 1.00 97.31 130 GLY A C 1
ATOM 1054 O O . GLY A 1 130 ? 8.086 -5.796 -12.285 1.00 97.31 130 GLY A O 1
ATOM 1055 N N . PRO A 1 131 ? 7.539 -3.650 -11.863 1.00 96.12 131 PRO A N 1
ATOM 1056 C CA . PRO A 1 131 ? 7.906 -3.153 -13.189 1.00 96.12 131 PRO A CA 1
ATOM 1057 C C . PRO A 1 131 ? 9.368 -3.402 -13.577 1.00 96.12 131 PRO A C 1
ATOM 1059 O O . PRO A 1 131 ? 9.676 -3.629 -14.753 1.00 96.12 131 PRO A O 1
ATOM 1062 N N . ILE A 1 132 ? 10.282 -3.368 -12.599 1.00 95.00 132 ILE A N 1
ATOM 1063 C CA . ILE A 1 132 ? 11.697 -3.681 -12.817 1.00 95.00 132 ILE A CA 1
ATOM 1064 C C . ILE A 1 132 ? 11.846 -5.161 -13.169 1.00 95.00 132 ILE A C 1
ATOM 1066 O O . ILE A 1 132 ? 12.494 -5.469 -14.166 1.00 95.00 132 ILE A O 1
ATOM 1070 N N . ILE A 1 133 ? 11.225 -6.075 -12.423 1.00 95.50 133 ILE A N 1
ATOM 1071 C CA . ILE A 1 133 ? 11.281 -7.519 -12.701 1.00 95.50 133 ILE A CA 1
ATOM 1072 C C . ILE A 1 133 ? 10.662 -7.834 -14.069 1.00 95.50 133 ILE A C 1
ATOM 1074 O O . ILE A 1 133 ? 11.290 -8.499 -14.889 1.00 95.50 133 ILE A O 1
ATOM 1078 N N . ALA A 1 134 ? 9.479 -7.291 -14.361 1.00 94.88 134 ALA A N 1
ATOM 1079 C CA . ALA A 1 134 ? 8.751 -7.536 -15.609 1.00 94.88 134 ALA A CA 1
ATOM 1080 C C . ALA A 1 134 ? 9.368 -6.853 -16.850 1.00 94.88 134 ALA A C 1
ATOM 1082 O O . ALA A 1 134 ? 8.900 -7.051 -17.977 1.00 94.88 134 ALA A O 1
ATOM 1083 N N . ASN A 1 135 ? 10.407 -6.028 -16.655 1.00 92.50 135 ASN A N 1
ATOM 1084 C CA . ASN A 1 135 ? 10.970 -5.161 -17.689 1.00 92.50 135 ASN A CA 1
ATOM 1085 C C . ASN A 1 135 ? 9.878 -4.368 -18.432 1.00 92.50 135 ASN A C 1
ATOM 1087 O O . ASN A 1 135 ? 9.788 -4.382 -19.661 1.00 92.50 135 ASN A O 1
ATOM 1091 N N . SER A 1 136 ? 8.985 -3.744 -17.666 1.00 92.88 136 SER A N 1
ATOM 1092 C CA . SER A 1 136 ? 7.746 -3.189 -18.202 1.00 92.88 136 SER A CA 1
ATOM 1093 C C . SER A 1 136 ? 7.966 -1.971 -19.080 1.00 92.88 136 SER A C 1
ATOM 1095 O O . SER A 1 136 ? 8.804 -1.122 -18.798 1.00 92.88 136 SER A O 1
ATOM 1097 N N . HIS A 1 137 ? 7.173 -1.824 -20.135 1.00 92.19 137 HIS A N 1
ATOM 1098 C CA . HIS A 1 137 ? 7.143 -0.592 -20.924 1.00 92.19 137 HIS A CA 1
ATOM 1099 C C . HIS A 1 137 ? 6.739 0.618 -20.055 1.00 92.19 137 HIS A C 1
ATOM 1101 O O . HIS A 1 137 ? 5.951 0.458 -19.124 1.00 92.19 137 HIS A O 1
ATOM 1107 N N . ILE A 1 138 ? 7.237 1.827 -20.352 1.00 91.19 138 ILE A N 1
ATOM 1108 C CA . ILE A 1 138 ? 6.994 3.026 -19.521 1.00 91.19 138 ILE A CA 1
ATOM 1109 C C . ILE A 1 138 ? 5.501 3.342 -19.344 1.00 91.19 138 ILE A C 1
ATOM 1111 O O . ILE A 1 138 ? 5.068 3.664 -18.243 1.00 91.19 138 ILE A O 1
ATOM 1115 N N . SER A 1 139 ? 4.692 3.151 -20.390 1.00 92.19 139 SER A N 1
ATOM 1116 C CA . SER A 1 139 ? 3.232 3.293 -20.296 1.00 92.19 139 SER A CA 1
ATOM 1117 C C . SER A 1 139 ? 2.608 2.313 -19.296 1.00 92.19 139 SER A C 1
ATOM 1119 O O . SER A 1 139 ? 1.749 2.710 -18.514 1.00 92.19 139 SER A O 1
ATOM 1121 N N . THR A 1 140 ? 3.065 1.056 -19.264 1.00 95.19 140 THR A N 1
ATOM 1122 C CA . THR A 1 140 ? 2.633 0.065 -18.271 1.00 95.19 140 THR A CA 1
ATOM 1123 C C . THR A 1 140 ? 3.049 0.482 -16.865 1.00 95.19 140 THR A C 1
ATOM 1125 O O . THR A 1 140 ? 2.254 0.348 -15.941 1.00 95.19 140 THR A O 1
ATOM 1128 N N . VAL A 1 141 ? 4.261 1.031 -16.700 1.00 94.81 141 VAL A N 1
ATOM 1129 C CA . VAL A 1 141 ? 4.720 1.559 -15.405 1.00 94.81 141 VAL A CA 1
ATOM 1130 C C . VAL A 1 141 ? 3.789 2.669 -14.920 1.00 94.81 141 VAL A C 1
ATOM 1132 O O . VAL A 1 141 ? 3.355 2.635 -13.775 1.00 94.81 141 VAL A O 1
ATOM 1135 N N . TRP A 1 142 ? 3.413 3.619 -15.779 1.00 94.81 142 TRP A N 1
ATOM 1136 C CA . TRP A 1 142 ? 2.483 4.688 -15.399 1.00 94.81 142 TRP A CA 1
ATOM 1137 C C . TRP A 1 142 ? 1.096 4.166 -15.031 1.00 94.81 142 TRP A C 1
ATOM 1139 O O . TRP A 1 142 ? 0.560 4.564 -14.000 1.00 94.81 142 TRP A O 1
ATOM 1149 N N . ILE A 1 143 ? 0.539 3.243 -15.824 1.00 97.25 143 ILE A N 1
ATOM 1150 C CA . ILE A 1 143 ? -0.742 2.593 -15.507 1.00 97.25 143 ILE A CA 1
ATOM 1151 C C . ILE A 1 143 ? -0.659 1.916 -14.136 1.00 97.25 143 ILE A C 1
ATOM 1153 O O . ILE A 1 143 ? -1.524 2.133 -13.290 1.00 97.25 143 ILE A O 1
ATOM 1157 N N . TRP A 1 144 ? 0.402 1.143 -13.895 1.00 98.00 144 TRP A N 1
ATOM 1158 C CA . TRP A 1 144 ? 0.617 0.451 -12.630 1.00 98.00 144 TRP A CA 1
ATOM 1159 C C . TRP A 1 144 ? 0.701 1.416 -11.444 1.00 98.00 144 TRP A C 1
ATOM 1161 O O . TRP A 1 144 ? 0.008 1.226 -10.448 1.00 98.00 144 TRP A O 1
ATOM 1171 N N . PHE A 1 145 ? 1.492 2.485 -11.559 1.00 97.00 145 PHE A N 1
ATOM 1172 C CA . PHE A 1 145 ? 1.638 3.475 -10.492 1.00 97.00 145 PHE A CA 1
ATOM 1173 C C . PHE A 1 145 ? 0.318 4.195 -10.197 1.00 97.00 145 PHE A C 1
ATOM 1175 O O . PHE A 1 145 ? -0.006 4.396 -9.029 1.00 97.00 145 PHE A O 1
ATOM 1182 N N . ILE A 1 146 ? -0.474 4.531 -11.221 1.00 97.38 146 ILE A N 1
ATOM 1183 C CA . ILE A 1 146 ? -1.813 5.114 -11.038 1.00 97.38 146 ILE A CA 1
ATOM 1184 C C . ILE A 1 146 ? -2.719 4.143 -10.278 1.00 97.38 146 ILE A C 1
ATOM 1186 O O . ILE A 1 146 ? -3.357 4.543 -9.305 1.00 97.38 146 ILE A O 1
ATOM 1190 N N . VAL A 1 147 ? -2.754 2.869 -10.682 1.00 96.44 147 VAL A N 1
ATOM 1191 C CA . VAL A 1 147 ? -3.548 1.836 -10.000 1.00 96.44 147 VAL A CA 1
ATOM 1192 C C . VAL A 1 147 ? -3.111 1.695 -8.542 1.00 96.44 147 VAL A C 1
ATOM 1194 O O . VAL A 1 147 ? -3.958 1.761 -7.654 1.00 96.44 147 VAL A O 1
ATOM 1197 N N . ALA A 1 148 ? -1.808 1.576 -8.276 1.00 96.44 148 ALA A N 1
ATOM 1198 C CA . ALA A 1 148 ? -1.264 1.440 -6.926 1.00 96.44 148 ALA A CA 1
ATOM 1199 C C . ALA A 1 148 ? -1.563 2.667 -6.042 1.00 96.44 148 ALA A C 1
ATOM 1201 O O . ALA A 1 148 ? -1.934 2.514 -4.877 1.00 96.44 148 ALA A O 1
ATOM 1202 N N . LEU A 1 149 ? -1.458 3.880 -6.597 1.00 95.62 149 LEU A N 1
ATOM 1203 C CA . LEU A 1 149 ? -1.785 5.130 -5.903 1.00 95.62 149 LEU A CA 1
ATOM 1204 C C . LEU A 1 149 ? -3.269 5.206 -5.545 1.00 95.62 149 LEU A C 1
ATOM 1206 O O . LEU A 1 149 ? -3.610 5.431 -4.385 1.00 95.62 149 LEU A O 1
ATOM 1210 N N . LEU A 1 150 ? -4.156 4.993 -6.522 1.00 95.62 150 LEU A N 1
ATOM 1211 C CA . LEU A 1 150 ? -5.603 5.024 -6.297 1.00 95.62 150 LEU A CA 1
ATOM 1212 C C . LEU A 1 150 ? -6.033 3.953 -5.293 1.00 95.62 150 LEU A C 1
ATOM 1214 O O . LEU A 1 150 ? -6.855 4.221 -4.420 1.00 95.62 150 LEU A O 1
ATOM 1218 N N . TYR A 1 151 ? -5.432 2.767 -5.379 1.00 94.88 151 TYR A N 1
ATOM 1219 C CA . TYR A 1 151 ? -5.656 1.678 -4.441 1.00 94.88 151 TYR A CA 1
ATOM 1220 C C . TYR A 1 151 ? -5.254 2.055 -3.008 1.00 94.88 151 TYR A C 1
ATOM 1222 O O . TYR A 1 151 ? -6.054 1.917 -2.081 1.00 94.88 151 TYR A O 1
ATOM 1230 N N . GLY A 1 152 ? -4.043 2.593 -2.829 1.00 95.38 152 GLY A N 1
ATOM 1231 C CA . GLY A 1 152 ? -3.550 3.045 -1.528 1.00 95.38 152 GLY A CA 1
ATOM 1232 C C . GLY A 1 152 ? -4.425 4.141 -0.921 1.00 95.38 152 GLY A C 1
ATOM 1233 O O . GLY A 1 152 ? -4.826 4.034 0.238 1.00 95.38 152 GLY A O 1
ATOM 1234 N N . LEU A 1 153 ? -4.793 5.154 -1.714 1.00 96.44 153 LEU A N 1
ATOM 1235 C CA . LEU A 1 153 ? -5.687 6.233 -1.279 1.00 96.44 153 LEU A CA 1
ATOM 1236 C C . LEU A 1 153 ? -7.070 5.705 -0.882 1.00 96.44 153 LEU A C 1
ATOM 1238 O O . LEU A 1 153 ? -7.621 6.129 0.133 1.00 96.44 153 LEU A O 1
ATOM 1242 N N . ASN A 1 154 ? -7.619 4.763 -1.652 1.00 96.00 154 ASN A N 1
ATOM 1243 C CA . ASN A 1 154 ? -8.903 4.143 -1.353 1.00 96.00 154 ASN A CA 1
ATOM 1244 C C . ASN A 1 154 ? -8.867 3.363 -0.030 1.00 96.00 154 ASN A C 1
ATOM 1246 O O . ASN A 1 154 ? -9.734 3.575 0.819 1.00 96.00 154 ASN A O 1
ATOM 1250 N N . ASN A 1 155 ? -7.844 2.528 0.178 1.00 95.19 155 ASN A N 1
ATOM 1251 C CA . ASN A 1 155 ? -7.699 1.719 1.393 1.00 95.19 155 ASN A CA 1
ATOM 1252 C C . ASN A 1 155 ? -7.534 2.557 2.667 1.00 95.19 155 ASN A C 1
ATOM 1254 O O . ASN A 1 155 ? -7.910 2.103 3.741 1.00 95.19 155 ASN A O 1
ATOM 1258 N N . HIS A 1 156 ? -7.036 3.789 2.545 1.00 96.56 156 HIS A N 1
ATOM 1259 C CA . HIS A 1 156 ? -6.913 4.727 3.663 1.00 96.56 156 HIS A CA 1
ATOM 1260 C C . HIS A 1 156 ? -8.038 5.756 3.715 1.00 96.56 156 HIS A C 1
ATOM 1262 O O . HIS A 1 156 ? -8.052 6.594 4.606 1.00 96.56 156 HIS A O 1
ATOM 1268 N N . SER A 1 157 ? -8.981 5.753 2.774 1.00 95.25 157 SER A N 1
ATOM 1269 C CA . SER A 1 157 ? -10.004 6.801 2.708 1.00 95.25 157 SER A CA 1
ATOM 1270 C C . SER A 1 157 ? -10.888 6.852 3.961 1.00 95.25 157 SER A C 1
ATOM 1272 O O . SER A 1 157 ? -11.437 7.909 4.278 1.00 95.25 157 SER A O 1
ATOM 1274 N N . GLY A 1 158 ? -11.033 5.717 4.654 1.00 95.25 158 GLY A N 1
ATOM 1275 C CA . GLY A 1 158 ? -11.996 5.521 5.735 1.00 95.25 158 GLY A CA 1
ATOM 1276 C C . GLY A 1 158 ? -13.439 5.390 5.231 1.00 95.25 158 GLY A C 1
ATOM 1277 O O . GLY A 1 158 ? -14.375 5.509 6.025 1.00 95.25 158 GLY A O 1
ATOM 1278 N N . TYR A 1 159 ? -13.635 5.181 3.922 1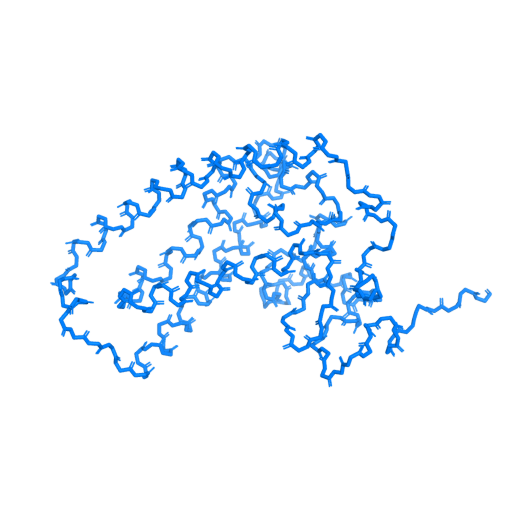.00 95.44 159 TYR A N 1
ATOM 1279 C CA . TYR A 1 159 ? -14.943 5.031 3.286 1.00 95.44 159 TYR A CA 1
ATOM 1280 C C . TYR A 1 159 ? -15.041 3.736 2.491 1.00 95.44 159 TYR A C 1
ATOM 1282 O O . TYR A 1 159 ? -14.194 3.444 1.649 1.00 95.44 159 TYR A O 1
ATOM 1290 N N . HIS A 1 160 ? -16.145 3.023 2.680 1.00 96.06 160 HIS A N 1
ATOM 1291 C CA . HIS A 1 160 ? -16.540 1.889 1.862 1.00 96.06 160 HIS A CA 1
ATOM 1292 C C . HIS A 1 160 ? -17.458 2.368 0.728 1.00 96.06 160 HIS A C 1
ATOM 1294 O O . HIS A 1 160 ? -18.688 2.342 0.831 1.00 96.06 160 HIS A O 1
ATOM 1300 N N . LEU A 1 161 ? -16.844 2.854 -0.350 1.00 94.81 161 LEU A N 1
ATOM 1301 C CA . LEU A 1 161 ? -17.550 3.415 -1.502 1.00 94.81 161 LEU A CA 1
ATOM 1302 C C . LEU A 1 161 ? -18.070 2.322 -2.455 1.00 94.81 161 LEU A C 1
ATOM 1304 O O . LEU A 1 161 ? -17.470 1.252 -2.561 1.00 94.81 161 LEU A O 1
ATOM 1308 N N . PRO A 1 162 ? -19.174 2.582 -3.175 1.00 94.44 162 PRO A N 1
ATOM 1309 C CA . PRO A 1 162 ? -19.736 1.616 -4.105 1.00 94.44 162 PRO A CA 1
ATOM 1310 C C . PRO A 1 162 ? -18.916 1.495 -5.396 1.00 94.44 162 PRO A C 1
ATOM 1312 O O . PRO A 1 162 ? -18.269 2.448 -5.825 1.00 94.44 162 PRO A O 1
ATOM 1315 N N . PHE A 1 163 ? -18.992 0.325 -6.035 1.00 94.44 163 PHE A N 1
ATOM 1316 C CA . PHE A 1 163 ? -18.381 -0.017 -7.332 1.00 94.44 163 PHE A CA 1
ATOM 1317 C C . PHE A 1 163 ? -16.846 -0.007 -7.406 1.00 94.44 163 PHE A C 1
ATOM 1319 O O . PHE A 1 163 ? -16.296 -0.239 -8.481 1.00 94.44 163 PHE A O 1
ATOM 1326 N N . ILE A 1 164 ? -16.149 0.232 -6.295 1.00 92.75 164 ILE A N 1
ATOM 1327 C CA . ILE A 1 164 ? -14.682 0.248 -6.239 1.00 92.75 164 ILE A CA 1
ATOM 1328 C C . ILE A 1 164 ? -14.148 -0.749 -5.207 1.00 92.75 164 ILE A C 1
ATOM 1330 O O . ILE A 1 164 ? -14.912 -1.457 -4.549 1.00 92.75 164 ILE A O 1
ATOM 1334 N N . HIS A 1 165 ? -12.821 -0.832 -5.097 1.00 88.94 165 HIS A N 1
ATOM 1335 C CA . HIS A 1 165 ? -12.155 -1.716 -4.147 1.00 88.94 165 HIS A CA 1
ATOM 1336 C C . HIS A 1 165 ? -12.572 -1.439 -2.692 1.00 88.94 165 HIS A C 1
ATOM 1338 O O . HIS A 1 165 ? -12.836 -0.301 -2.306 1.00 88.94 165 HIS A O 1
ATOM 1344 N N . VAL A 1 166 ? -12.587 -2.480 -1.860 1.00 91.50 166 VAL A N 1
ATOM 1345 C CA . VAL A 1 166 ? -13.083 -2.413 -0.484 1.00 91.50 166 VAL A CA 1
ATOM 1346 C C . VAL A 1 166 ? -11.978 -2.005 0.489 1.00 91.50 166 VAL A C 1
ATOM 1348 O O . VAL A 1 166 ? -10.929 -2.636 0.544 1.00 91.50 166 VAL A O 1
ATOM 1351 N N . SER A 1 167 ? -12.229 -0.997 1.318 1.00 92.56 167 SER A N 1
ATOM 1352 C CA . SER A 1 167 ? -11.251 -0.445 2.272 1.00 92.56 167 SER A CA 1
ATOM 1353 C C . SER A 1 167 ? -11.355 -1.011 3.699 1.00 92.56 167 SER A C 1
ATOM 1355 O O . SER A 1 167 ? -10.451 -0.795 4.499 1.00 92.56 167 SER A O 1
ATOM 1357 N N . GLU A 1 168 ? -12.397 -1.796 4.011 1.00 95.69 168 GLU A N 1
ATOM 1358 C CA . GLU A 1 168 ? -12.662 -2.368 5.354 1.00 95.69 168 GLU A CA 1
ATOM 1359 C C . GLU A 1 168 ? -11.478 -3.154 5.944 1.00 95.69 168 GLU A C 1
ATOM 1361 O O . GLU A 1 168 ? -11.279 -3.149 7.154 1.00 95.69 168 GLU A O 1
ATOM 1366 N N . PHE A 1 169 ? -10.694 -3.838 5.104 1.00 96.25 169 PHE A N 1
ATOM 1367 C CA . PHE A 1 169 ? -9.587 -4.691 5.548 1.00 96.25 169 PHE A CA 1
ATOM 1368 C C . PHE A 1 169 ? -8.443 -3.877 6.156 1.00 96.25 169 PHE A C 1
ATOM 1370 O O . PHE A 1 169 ? -8.012 -4.129 7.279 1.00 96.25 169 PHE A O 1
ATOM 1377 N N . HIS A 1 170 ? -7.991 -2.856 5.427 1.00 96.94 170 HIS A N 1
ATOM 1378 C CA . HIS A 1 170 ? -6.911 -1.984 5.881 1.00 96.94 170 HIS A CA 1
ATOM 1379 C C . HIS A 1 170 ? -7.392 -1.002 6.955 1.00 96.94 170 HIS A C 1
ATOM 1381 O O . HIS A 1 170 ? -6.670 -0.710 7.902 1.00 96.94 170 HIS A O 1
ATOM 1387 N N . ASP A 1 171 ? -8.647 -0.553 6.884 1.00 97.25 171 ASP A N 1
ATOM 1388 C CA . ASP A 1 171 ? -9.263 0.227 7.962 1.00 97.25 171 ASP A CA 1
ATOM 1389 C C . ASP A 1 171 ? -9.283 -0.560 9.291 1.00 97.25 171 ASP A C 1
ATOM 1391 O O . ASP A 1 171 ? -8.859 -0.044 10.328 1.00 97.25 171 ASP A O 1
ATOM 1395 N N . TYR A 1 172 ? -9.657 -1.848 9.256 1.00 97.56 172 TYR A N 1
ATOM 1396 C CA . TYR A 1 172 ? -9.573 -2.734 10.422 1.00 97.56 172 TYR A CA 1
ATOM 1397 C C . TYR A 1 172 ? -8.136 -2.901 10.927 1.00 97.56 172 TYR A C 1
ATOM 1399 O O . TYR A 1 172 ? -7.903 -2.910 12.140 1.00 97.56 172 TYR A O 1
ATOM 1407 N N . HIS A 1 173 ? -7.166 -2.999 10.013 1.00 98.06 173 HIS A N 1
ATOM 1408 C CA . HIS A 1 173 ? -5.751 -3.038 10.366 1.00 98.06 173 HIS A CA 1
ATOM 1409 C C . HIS A 1 173 ? -5.331 -1.797 11.169 1.00 98.06 173 HIS A C 1
ATOM 1411 O O . HIS A 1 173 ? -4.754 -1.946 12.242 1.00 98.06 173 HIS A O 1
ATOM 1417 N N . HIS A 1 174 ? -5.680 -0.586 10.727 1.00 97.50 174 HIS A N 1
ATOM 1418 C CA . HIS A 1 174 ? -5.404 0.649 11.479 1.00 97.50 174 HIS A CA 1
ATOM 1419 C C . HIS A 1 174 ? -6.083 0.688 12.857 1.00 97.50 174 HIS A C 1
ATOM 1421 O O . HIS A 1 174 ? -5.550 1.267 13.802 1.00 97.50 174 HIS A O 1
ATOM 1427 N N . ALA A 1 175 ? -7.247 0.052 13.003 1.00 96.69 175 ALA A N 1
ATOM 1428 C CA . ALA A 1 175 ? -7.953 0.003 14.279 1.00 96.69 175 ALA A CA 1
ATOM 1429 C C . ALA A 1 175 ? -7.375 -1.033 15.265 1.00 96.69 175 ALA A C 1
ATOM 1431 O O . ALA A 1 175 ? -7.529 -0.873 16.480 1.00 96.69 175 ALA A O 1
ATOM 1432 N N . LYS A 1 176 ? -6.779 -2.131 14.770 1.00 96.19 176 LYS A N 1
ATOM 1433 C CA . LYS A 1 176 ? -6.388 -3.300 15.590 1.00 96.19 176 LYS A CA 1
ATOM 1434 C C . LYS A 1 176 ? -4.900 -3.639 15.581 1.00 96.19 176 LYS A C 1
ATOM 1436 O O . LYS A 1 176 ? -4.458 -4.312 16.507 1.00 96.19 176 LYS A O 1
ATOM 1441 N N . PHE A 1 177 ? -4.144 -3.199 14.582 1.00 95.62 177 PHE A N 1
ATOM 1442 C CA . PHE A 1 177 ? -2.686 -3.316 14.412 1.00 95.62 177 PHE A CA 1
ATOM 1443 C C . PHE A 1 177 ? -2.096 -4.731 14.272 1.00 95.62 177 PHE A C 1
ATOM 1445 O O . PHE A 1 177 ? -0.933 -4.871 13.915 1.00 95.62 177 PHE A O 1
ATOM 1452 N N . VAL A 1 178 ? -2.851 -5.790 14.573 1.00 94.44 178 VAL A N 1
ATOM 1453 C CA . VAL A 1 178 ? -2.304 -7.153 14.763 1.00 94.44 178 VAL A CA 1
ATOM 1454 C C . VAL A 1 178 ? -2.700 -8.165 13.685 1.00 94.44 178 VAL A C 1
ATOM 1456 O O . VAL A 1 178 ? -2.201 -9.288 13.685 1.00 94.44 178 VAL A O 1
ATOM 1459 N N . GLU A 1 179 ? -3.588 -7.783 12.775 1.00 95.88 179 GLU A N 1
ATOM 1460 C CA . GLU A 1 179 ? -4.101 -8.610 11.681 1.00 95.88 179 GLU A CA 1
ATOM 1461 C C . GLU A 1 179 ? -4.261 -7.753 10.420 1.00 95.88 179 GLU A C 1
ATOM 1463 O O . GLU A 1 179 ? -4.231 -6.525 10.513 1.00 95.88 179 GLU A O 1
ATOM 1468 N N . CYS A 1 180 ? -4.485 -8.395 9.272 1.00 97.75 180 CYS A N 1
ATOM 1469 C CA . CYS A 1 180 ? -4.742 -7.749 7.981 1.00 97.75 180 CYS A CA 1
ATOM 1470 C C . CYS A 1 180 ? -3.537 -6.948 7.452 1.00 97.75 180 CYS A C 1
ATOM 1472 O O . CYS A 1 180 ? -3.607 -5.738 7.263 1.00 97.75 180 CYS A O 1
ATOM 1474 N N . PHE A 1 181 ? -2.403 -7.621 7.247 1.00 97.44 181 PHE A N 1
ATOM 1475 C CA . PHE A 1 181 ? -1.143 -6.989 6.835 1.00 97.44 181 PHE A CA 1
ATOM 1476 C C . PHE A 1 181 ? -0.996 -6.823 5.317 1.00 97.44 181 PHE A C 1
ATOM 1478 O O . PHE A 1 181 ? -0.207 -6.001 4.862 1.00 97.44 181 PHE A O 1
ATOM 1485 N N . GLY A 1 182 ? -1.676 -7.635 4.517 1.00 95.31 182 GLY A N 1
ATOM 1486 C CA . GLY A 1 182 ? -1.584 -7.626 3.062 1.00 95.31 182 GLY A CA 1
ATOM 1487 C C . GLY A 1 182 ? -2.386 -6.492 2.442 1.00 95.31 182 GLY A C 1
ATOM 1488 O O . GLY A 1 182 ? -3.264 -5.904 3.073 1.00 95.31 182 GLY A O 1
ATOM 1489 N N . LYS A 1 183 ? -2.117 -6.204 1.167 1.00 90.88 183 LYS A N 1
ATOM 1490 C CA . LYS A 1 183 ? -2.945 -5.257 0.416 1.00 90.88 183 LYS A CA 1
ATOM 1491 C C . LYS A 1 183 ? -4.276 -5.898 0.080 1.00 90.88 183 LYS A C 1
ATOM 1493 O O . LYS A 1 183 ? -5.303 -5.265 0.291 1.00 90.88 183 LYS A O 1
ATOM 1498 N N . MET A 1 184 ? -4.239 -7.125 -0.433 1.00 86.25 184 MET A N 1
ATOM 1499 C CA . MET A 1 184 ? -5.407 -7.844 -0.953 1.00 86.25 184 MET A CA 1
ATOM 1500 C C . MET A 1 184 ? -5.904 -8.949 -0.013 1.00 86.25 184 MET A C 1
ATOM 1502 O O . MET A 1 184 ? -6.955 -9.542 -0.249 1.00 86.25 184 MET A O 1
ATOM 1506 N N . GLY A 1 185 ? -5.143 -9.259 1.038 1.00 92.19 185 GLY A N 1
ATOM 1507 C CA . GLY A 1 185 ? -5.481 -10.299 2.009 1.00 92.19 185 GLY A CA 1
ATOM 1508 C C . GLY A 1 185 ? -5.228 -11.727 1.514 1.00 92.19 185 GLY A C 1
ATOM 1509 O O . GLY A 1 185 ? -5.577 -12.682 2.211 1.00 92.19 185 GLY A O 1
ATOM 1510 N N . LEU A 1 186 ? -4.596 -11.910 0.344 1.00 94.50 186 LEU A N 1
ATOM 1511 C CA . LEU A 1 186 ? -4.249 -13.238 -0.178 1.00 94.50 186 LEU A CA 1
ATOM 1512 C C . LEU A 1 186 ? -3.251 -13.926 0.751 1.00 94.50 186 LEU A C 1
ATOM 1514 O O . LEU A 1 186 ? -3.446 -15.073 1.164 1.00 94.50 186 LEU A O 1
ATOM 1518 N N . LEU A 1 187 ? -2.191 -13.202 1.114 1.00 97.62 187 LEU A N 1
ATOM 1519 C CA . LEU A 1 187 ? -1.182 -13.729 2.022 1.00 97.62 187 LEU A CA 1
ATOM 1520 C C . LEU A 1 187 ? -1.675 -13.775 3.465 1.00 97.62 187 LEU A C 1
ATOM 1522 O O . LEU A 1 187 ? -1.268 -14.684 4.190 1.00 97.62 187 LEU A O 1
ATOM 1526 N N . ASP A 1 188 ? -2.602 -12.905 3.869 1.00 98.19 188 ASP A N 1
ATOM 1527 C CA . ASP A 1 188 ? -3.238 -13.039 5.177 1.00 98.19 188 ASP A CA 1
ATOM 1528 C C . ASP A 1 188 ? -4.072 -14.303 5.284 1.00 98.19 188 ASP A C 1
ATOM 1530 O O . ASP A 1 188 ? -3.959 -15.024 6.274 1.00 98.19 188 ASP A O 1
ATOM 1534 N N . ARG A 1 189 ? -4.848 -14.626 4.244 1.00 96.31 189 ARG A N 1
ATOM 1535 C CA . ARG A 1 189 ? -5.616 -15.869 4.190 1.00 96.31 189 ARG A CA 1
ATOM 1536 C C . ARG A 1 189 ? -4.704 -17.087 4.266 1.00 96.31 189 ARG A C 1
ATOM 1538 O O . ARG A 1 189 ? -5.002 -18.025 5.004 1.00 96.31 189 ARG A O 1
ATOM 1545 N N . LEU A 1 190 ? -3.591 -17.053 3.531 1.00 97.50 190 LEU A N 1
ATOM 1546 C CA . LEU A 1 190 ? -2.598 -18.127 3.506 1.00 97.50 190 LEU A CA 1
ATOM 1547 C C . LEU A 1 190 ? -1.943 -18.343 4.880 1.00 97.50 190 LEU A C 1
ATOM 1549 O O . LEU A 1 190 ? -1.783 -19.479 5.316 1.00 97.50 190 LEU A O 1
ATOM 1553 N N . HIS A 1 191 ? -1.579 -17.264 5.576 1.00 98.00 191 HIS A N 1
ATOM 1554 C CA . HIS A 1 191 ? -0.894 -17.338 6.873 1.00 98.00 191 HIS A CA 1
ATOM 1555 C C . HIS A 1 191 ? -1.848 -17.311 8.076 1.00 98.00 191 HIS A C 1
ATOM 1557 O O . HIS A 1 191 ? -1.409 -17.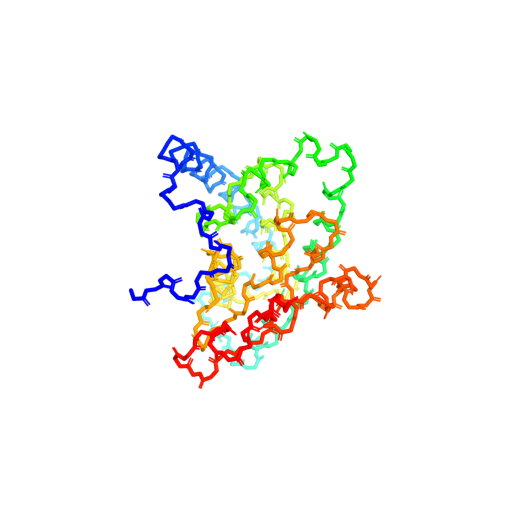462 9.218 1.00 98.00 191 HIS A O 1
ATOM 1563 N N . GLY A 1 192 ? -3.145 -17.115 7.844 1.00 97.50 192 GLY A N 1
ATOM 1564 C CA . GLY A 1 192 ? -4.164 -17.003 8.880 1.00 97.50 192 GLY A CA 1
ATOM 1565 C C . GLY A 1 192 ? -4.094 -15.717 9.706 1.00 97.50 192 GLY A C 1
ATOM 1566 O O . GLY A 1 192 ? -4.471 -15.761 10.878 1.00 97.50 192 GLY A O 1
ATOM 1567 N N . THR A 1 193 ? -3.617 -14.609 9.133 1.00 97.94 193 THR A N 1
ATOM 1568 C CA . THR A 1 193 ? -3.517 -13.291 9.794 1.00 97.94 193 THR A CA 1
ATOM 1569 C C . THR A 1 193 ? -4.734 -12.391 9.555 1.00 97.94 193 THR A C 1
ATOM 1571 O O . THR A 1 193 ? -4.662 -11.196 9.804 1.00 97.94 193 THR A O 1
ATOM 1574 N N . ASP A 1 194 ? -5.866 -12.951 9.119 1.00 97.62 194 ASP A N 1
ATOM 1575 C CA . ASP A 1 194 ? -7.169 -12.275 8.995 1.00 97.62 194 ASP A CA 1
ATOM 1576 C C . ASP A 1 194 ? -8.304 -13.012 9.746 1.00 97.62 194 ASP A C 1
ATOM 1578 O O . ASP A 1 194 ? -9.490 -12.759 9.524 1.00 97.62 194 ASP A O 1
ATOM 1582 N N . LYS A 1 195 ? -7.975 -13.971 10.625 1.00 96.94 195 LYS A N 1
ATOM 1583 C CA . LYS A 1 195 ? -8.965 -14.866 11.253 1.00 96.94 195 LYS A CA 1
ATOM 1584 C C . LYS A 1 195 ? -9.953 -14.142 12.162 1.00 96.94 195 LYS A C 1
ATOM 1586 O O . LYS A 1 195 ? -11.122 -14.536 12.202 1.00 96.94 195 LYS A O 1
ATOM 1591 N N . THR A 1 196 ? -9.502 -13.151 12.928 1.00 97.06 196 THR A N 1
ATOM 1592 C CA . THR A 1 196 ? -10.397 -12.378 13.796 1.00 97.06 196 THR A CA 1
ATOM 1593 C C . THR A 1 196 ? -11.224 -11.432 12.947 1.00 97.06 196 THR A C 1
ATOM 1595 O O . THR A 1 196 ? -12.447 -11.428 13.086 1.00 97.06 196 THR A O 1
ATOM 1598 N N . PHE A 1 197 ? -10.585 -10.730 12.004 1.00 96.88 197 PHE A N 1
ATOM 1599 C CA . PHE A 1 197 ? -11.259 -9.859 11.038 1.00 96.88 197 PHE A CA 1
ATOM 1600 C C . PHE A 1 197 ? -12.461 -10.535 10.372 1.00 96.88 197 PHE A C 1
ATOM 1602 O O . PHE A 1 197 ? -13.567 -9.996 10.422 1.00 96.88 197 PHE A O 1
ATOM 1609 N N . GLN A 1 198 ? -12.283 -11.748 9.840 1.00 95.88 198 GLN A N 1
ATOM 1610 C CA . GLN A 1 198 ? -13.343 -12.510 9.168 1.00 95.88 198 GLN A CA 1
ATOM 1611 C C . GLN A 1 198 ? -14.600 -12.739 10.021 1.00 95.88 198 GLN A C 1
ATOM 1613 O O . GLN A 1 198 ? -15.687 -12.917 9.475 1.00 95.88 198 GLN A O 1
ATOM 1618 N N . LYS A 1 199 ? -14.466 -12.760 11.352 1.00 95.69 199 LYS A N 1
ATOM 1619 C CA . LYS A 1 199 ? -15.574 -12.989 12.293 1.00 95.69 199 LYS A CA 1
ATOM 1620 C C . LYS A 1 199 ? -16.285 -11.697 12.704 1.00 95.69 199 LYS A C 1
ATOM 1622 O O . LYS A 1 199 ? -17.298 -11.758 13.397 1.00 95.69 199 LYS A O 1
ATOM 1627 N N . THR A 1 200 ? -15.755 -10.539 12.319 1.00 95.44 200 THR A N 1
ATOM 1628 C CA . THR A 1 200 ? -16.321 -9.230 12.666 1.00 95.44 200 THR A CA 1
ATOM 1629 C C . THR A 1 200 ? -17.375 -8.769 11.662 1.00 95.44 200 THR A C 1
ATOM 1631 O O . THR A 1 200 ? -17.442 -9.255 10.532 1.00 95.44 200 THR A O 1
ATOM 1634 N N . MET A 1 201 ? -18.168 -7.760 12.044 1.00 94.50 201 MET A N 1
ATOM 1635 C CA . MET A 1 201 ? -19.078 -7.093 11.107 1.00 94.50 201 MET A CA 1
ATOM 1636 C C . MET A 1 201 ? -18.334 -6.405 9.953 1.00 94.50 201 MET A C 1
ATOM 1638 O O . MET A 1 201 ? -18.838 -6.431 8.834 1.00 94.50 201 MET A O 1
ATOM 1642 N N . GLN A 1 202 ? -17.135 -5.851 10.180 1.00 94.81 202 GLN A N 1
ATOM 1643 C CA . GLN A 1 202 ? -16.301 -5.280 9.107 1.00 94.81 202 GLN A CA 1
ATOM 1644 C C . GLN A 1 202 ? -15.852 -6.363 8.114 1.00 94.81 202 GLN A C 1
ATOM 1646 O O . GLN A 1 202 ? -15.954 -6.170 6.905 1.00 94.81 202 GLN A O 1
ATOM 1651 N N . GLY A 1 203 ? -15.473 -7.548 8.604 1.00 95.19 203 GLY A N 1
ATOM 1652 C CA . GLY A 1 203 ? -15.155 -8.702 7.755 1.00 95.19 203 GLY A CA 1
ATOM 1653 C C . GLY A 1 203 ? -16.345 -9.210 6.941 1.00 95.19 203 GLY A C 1
ATOM 1654 O O . GLY A 1 203 ? -16.200 -9.513 5.759 1.00 95.19 203 GLY A O 1
ATOM 1655 N N . ILE A 1 204 ? -17.544 -9.247 7.532 1.00 94.75 204 ILE A N 1
ATOM 1656 C CA . ILE A 1 204 ? -18.781 -9.599 6.809 1.00 94.75 204 ILE A CA 1
ATOM 1657 C C . ILE A 1 204 ? -19.074 -8.579 5.702 1.00 94.75 204 ILE A C 1
ATOM 1659 O O . ILE A 1 204 ? -19.440 -8.966 4.586 1.00 94.75 204 ILE A O 1
ATOM 1663 N N . ARG A 1 205 ? -18.883 -7.291 6.016 1.00 95.50 205 ARG A N 1
ATOM 1664 C CA . ARG A 1 205 ? -19.077 -6.164 5.103 1.00 95.50 205 ARG A CA 1
ATOM 1665 C C . ARG A 1 205 ? -18.035 -6.110 3.993 1.00 95.50 205 ARG A C 1
ATOM 1667 O O . ARG A 1 205 ? -18.362 -5.550 2.960 1.00 95.50 205 ARG A O 1
ATOM 1674 N N . HIS A 1 206 ? -16.843 -6.689 4.155 1.00 94.88 206 HIS A N 1
ATOM 1675 C CA . HIS A 1 206 ? -15.715 -6.563 3.224 1.00 94.88 206 HIS A CA 1
ATOM 1676 C C . HIS A 1 206 ? -15.963 -7.196 1.834 1.00 94.88 206 HIS A C 1
ATOM 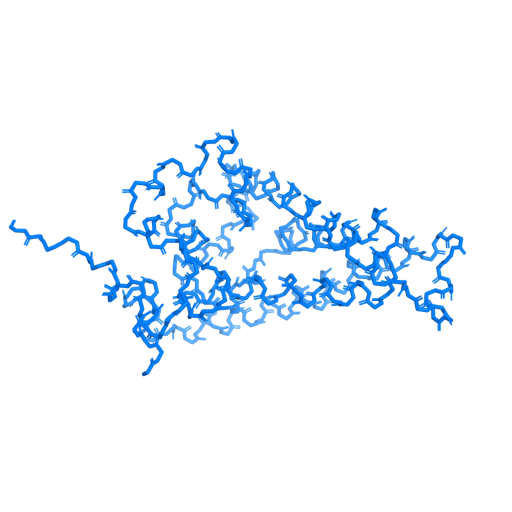1678 O O . HIS A 1 206 ? -15.507 -8.300 1.538 1.00 94.88 206 HIS A O 1
ATOM 1684 N N . ARG A 1 207 ? -16.754 -6.522 0.987 1.00 94.00 207 ARG A N 1
ATOM 1685 C CA . ARG A 1 207 ? -17.213 -6.975 -0.337 1.00 94.00 207 ARG A CA 1
ATOM 1686 C C . ARG A 1 207 ? -17.527 -5.769 -1.217 1.00 94.00 207 ARG A C 1
ATOM 1688 O O . ARG A 1 207 ? -18.072 -4.792 -0.719 1.00 94.00 207 ARG A O 1
ATOM 1695 N N . ILE A 1 208 ? -17.253 -5.857 -2.518 1.00 95.00 208 ILE A N 1
ATOM 1696 C CA . ILE A 1 208 ? -17.600 -4.780 -3.458 1.00 95.00 208 ILE A CA 1
ATOM 1697 C C . ILE A 1 208 ? -19.119 -4.581 -3.465 1.00 95.00 208 ILE A C 1
ATOM 1699 O O . ILE A 1 208 ? -19.883 -5.534 -3.646 1.00 95.00 208 ILE A O 1
ATOM 1703 N N . LEU A 1 209 ? -19.558 -3.333 -3.297 1.00 94.50 209 LEU A N 1
ATOM 1704 C CA . LEU A 1 209 ? -20.972 -2.973 -3.355 1.00 94.50 209 LEU A CA 1
ATOM 1705 C C . LEU A 1 209 ? -21.357 -2.632 -4.795 1.00 94.50 209 LEU A C 1
ATOM 1707 O O . LEU A 1 209 ? -20.972 -1.589 -5.317 1.00 94.50 209 LEU A O 1
ATOM 1711 N N . PHE A 1 210 ? -22.175 -3.472 -5.425 1.00 95.56 210 PHE A N 1
ATOM 1712 C CA . PHE A 1 210 ? -22.777 -3.196 -6.740 1.00 95.56 210 PHE A CA 1
ATOM 1713 C C . PHE A 1 210 ? -24.102 -2.423 -6.617 1.00 95.56 210 PHE A C 1
ATOM 1715 O O . PHE A 1 210 ? -25.057 -2.647 -7.356 1.00 95.56 210 PHE A O 1
ATOM 1722 N N . THR A 1 211 ? -24.188 -1.539 -5.626 1.00 95.31 211 THR A N 1
ATOM 1723 C CA . THR A 1 211 ? -25.382 -0.766 -5.273 1.00 95.31 211 THR A CA 1
ATOM 1724 C C . THR A 1 211 ? -24.973 0.545 -4.615 1.00 95.31 211 THR A C 1
ATOM 1726 O O . THR A 1 211 ? -23.869 0.664 -4.100 1.00 95.31 211 THR A O 1
ATOM 1729 N N . THR A 1 212 ? -25.871 1.526 -4.587 1.00 95.06 212 THR A N 1
ATOM 1730 C CA . THR A 1 212 ? -25.680 2.795 -3.867 1.00 95.06 212 THR A CA 1
ATOM 1731 C C . THR A 1 212 ? -26.073 2.710 -2.389 1.00 95.06 212 THR A C 1
ATOM 1733 O O . THR A 1 212 ? -25.991 3.706 -1.668 1.00 95.06 212 THR A O 1
ATOM 1736 N N . LYS A 1 213 ? -26.531 1.550 -1.909 1.00 95.56 213 LYS A N 1
ATOM 1737 C CA . LYS A 1 213 ? -26.689 1.292 -0.471 1.00 95.56 213 LYS A CA 1
ATOM 1738 C C . LYS A 1 213 ? -25.314 1.110 0.171 1.00 95.56 213 LYS A C 1
ATOM 1740 O O . LYS A 1 213 ? -24.444 0.481 -0.423 1.00 95.56 213 LYS A O 1
ATOM 1745 N N . SER A 1 214 ? -25.109 1.653 1.367 1.00 95.12 214 SER A N 1
ATOM 1746 C CA . SER A 1 214 ? -23.867 1.448 2.112 1.00 95.12 214 SER A CA 1
ATOM 1747 C C . SER A 1 214 ? -23.786 0.041 2.704 1.00 95.12 214 SER A C 1
ATOM 1749 O O . SER A 1 214 ? -24.792 -0.658 2.846 1.00 95.12 214 SER A O 1
ATOM 1751 N N . ALA A 1 215 ? -22.584 -0.369 3.108 1.00 94.81 215 ALA A N 1
ATOM 1752 C CA . ALA A 1 215 ? -22.376 -1.668 3.737 1.00 94.81 215 ALA A CA 1
ATOM 1753 C C . ALA A 1 215 ? -23.203 -1.854 5.023 1.00 94.81 215 ALA A C 1
ATOM 1755 O O . ALA A 1 215 ? -23.656 -2.965 5.289 1.00 94.81 215 ALA A O 1
ATOM 1756 N N . ARG A 1 216 ? -23.468 -0.780 5.783 1.00 93.12 216 ARG A N 1
ATOM 1757 C CA . ARG A 1 216 ? -24.364 -0.812 6.954 1.00 93.12 216 ARG A CA 1
ATOM 1758 C C . ARG A 1 216 ? -25.836 -0.960 6.580 1.00 93.12 216 ARG A C 1
ATOM 1760 O O . ARG A 1 216 ? -26.577 -1.607 7.306 1.00 93.12 216 ARG A O 1
ATOM 1767 N N . GLU A 1 217 ? -26.265 -0.381 5.460 1.00 94.31 217 GLU A N 1
ATOM 1768 C CA . GLU A 1 217 ? -27.644 -0.530 4.976 1.00 94.31 217 GLU A CA 1
ATOM 1769 C C . GLU A 1 217 ? -27.928 -1.975 4.520 1.00 94.31 217 GLU A C 1
ATOM 1771 O O . GLU A 1 217 ? -29.054 -2.452 4.638 1.00 94.31 217 GLU A O 1
ATOM 1776 N N . ILE A 1 218 ? -26.914 -2.670 3.993 1.00 94.56 218 ILE A N 1
ATOM 1777 C CA . ILE A 1 218 ? -27.025 -4.059 3.512 1.00 94.56 218 ILE A CA 1
ATOM 1778 C C . ILE A 1 218 ? -26.801 -5.059 4.654 1.00 94.56 218 ILE A C 1
ATOM 1780 O O . ILE A 1 218 ? -27.530 -6.041 4.772 1.00 94.56 218 ILE A O 1
ATOM 1784 N N . PHE A 1 219 ? -25.803 -4.799 5.499 1.00 93.81 219 PHE A N 1
ATOM 1785 C CA . PHE A 1 219 ? -25.429 -5.612 6.653 1.00 93.81 219 PHE A CA 1
ATOM 1786 C C . PHE A 1 219 ? -25.494 -4.741 7.913 1.00 93.81 219 PHE A C 1
ATOM 1788 O O . PHE A 1 219 ? -24.459 -4.215 8.345 1.00 93.81 219 PHE A O 1
ATOM 1795 N N . PRO A 1 220 ? -26.691 -4.537 8.488 1.00 91.81 220 PRO A N 1
ATOM 1796 C CA . PRO A 1 220 ? -26.858 -3.706 9.674 1.00 91.81 220 PRO A CA 1
ATOM 1797 C C . PRO A 1 220 ? -26.113 -4.296 10.870 1.00 91.81 220 PRO A C 1
ATOM 1799 O O . PRO A 1 220 ? -25.894 -5.508 10.948 1.00 91.81 220 PRO A O 1
ATOM 1802 N N . ASP A 1 221 ? -25.699 -3.431 11.796 1.00 85.25 221 ASP A N 1
ATOM 1803 C CA . ASP A 1 221 ? -25.173 -3.886 13.080 1.00 85.25 221 ASP A CA 1
ATOM 1804 C C . ASP A 1 221 ? -26.246 -4.728 13.785 1.00 85.25 221 ASP A C 1
ATOM 1806 O O . ASP A 1 221 ? -27.449 -4.463 13.659 1.00 85.25 221 ASP A O 1
ATOM 1810 N N . LYS A 1 222 ? -25.829 -5.784 14.493 1.00 77.56 222 LYS A N 1
ATOM 1811 C CA . LYS A 1 222 ? -26.770 -6.539 15.323 1.00 77.56 222 LYS A CA 1
ATOM 1812 C C . LYS A 1 222 ? -27.338 -5.555 16.339 1.00 77.56 222 LYS A C 1
ATOM 1814 O O . LYS A 1 222 ? -26.567 -4.906 17.036 1.00 77.56 222 LYS A O 1
ATOM 1819 N N . LYS A 1 223 ? -28.665 -5.415 16.388 1.00 56.69 223 LYS A N 1
ATOM 1820 C CA . LYS A 1 223 ? -29.298 -4.677 17.479 1.00 56.69 223 LYS A CA 1
ATOM 1821 C C . LYS A 1 223 ? -28.918 -5.399 18.765 1.00 56.69 223 LYS A C 1
ATOM 1823 O O . LYS A 1 223 ? -29.179 -6.597 18.874 1.00 56.69 223 LYS A O 1
ATOM 1828 N N . ASP A 1 224 ? -28.271 -4.689 19.679 1.00 51.62 224 ASP A N 1
ATOM 1829 C CA . ASP A 1 224 ? -28.168 -5.142 21.057 1.00 51.62 224 ASP A CA 1
ATOM 1830 C C . ASP A 1 224 ? -29.612 -5.288 21.562 1.00 51.62 224 ASP A C 1
ATOM 1832 O O . ASP A 1 224 ? -30.367 -4.312 21.577 1.00 51.62 224 ASP A O 1
ATOM 1836 N N . ASN A 1 225 ? -30.025 -6.531 21.820 1.00 38.44 225 ASN A N 1
ATOM 1837 C CA . ASN A 1 225 ? -31.283 -6.848 22.496 1.00 38.44 225 ASN A CA 1
ATOM 1838 C C . ASN A 1 225 ? -31.074 -6.745 24.003 1.00 38.44 225 ASN A C 1
ATOM 1840 O O . ASN A 1 225 ? -30.049 -7.293 24.471 1.00 38.44 225 ASN A O 1
#

Secondary structure (DSSP, 8-state):
--GGGBSSTTTTSSPPHHHHHHHHHHHHHIIIIIIHHHHHHHHHHHHTSTTTGGGGTSPPPHHHHHHHHHHHHHHHHHHHHHHHHHHTSHHHIIIIITTGGG-SS--GGGGG-S-HHHIIIIIIHHHHHHHHHTT--HHHHHHHHHHHHHHHHHHTSSB--TTS---HHHHHHHHHSSS--SSSSHHHHHHTTTTTGGGSHHHHH-S--SSSS-HHHHSPPPP--

Radius of gyration: 18.66 Å; chains: 1; bounding box: 52×39×52 Å

Sequence (225 aa):
MLRKYKIQEGANEPVDLSMVWYTIKTVVFNQVFISGATLYISYLIRMTKENANDSLKITPSFSKVAMDLIICYFVDEVLFYYGHRLSHTKYLYKKVHKQHHDYTAPIAIAAMHSSPLDHLLANMLPVSIGPIIANSHISTVWIWFIVALLYGLNNHSGYHLPFIHVSEFHDYHHAKFVECFGKMGLLDRLHGTDKTFQKTMQGIRHRILFTTKSAREIFPDKKDN